Protein AF-A0A7S2MMJ4-F1 (afdb_monomer_lite)

Organism: NCBI:txid156173

Foldseek 3Di:
DVVVVVLVVLLVVLLVVLVCLVVLLVVLLVVLLVVLCVVVVVVLVCLLPPLDQPVVVVVVVPPPDDDDDDDDDDDDDDDDPPDPPCVVVVLVVSLVVSLVVLLVVLVVSQQQAFLSHNVSSLVSLQVLLVVLVVVLVVVVPPDPDDPCPPSNVSSNVSSNSSSVSSVVVSVVSVVCVVLSVVLLCVQLVVLVVVSVVVSVPLDSDPPDPVSSVVSSVVNVVSSVVSSVSSSVNRNHRSVVSSVVSVVVVVVVVVVVVVVVVVVVVVVD

Radius of gyration: 31.54 Å; chains: 1; bounding box: 78×75×88 Å

Secondary structure (DSSP, 8-state):
-HHHHHHHHHHHHHHHHHHTHHHHHHHHHHHHHHHHHHHHHHHHHHHHT-SS-TTHHHHHTT-----------------------SHHHHHHHHHHHHHHHHHHHHHHHHHT-BHHHHHHHHHHHHHHHHHHHHHHHHHHHS-TT----HHHHHHHHHHHHHHHHHHHHHHHHGGGHHHHHHHHHHHHHHHHHHHHHHHHH--S---SHHHHHHHHHHHHHHHHHHHHHHHHHHHSBHHHHHHHHHHHHHHHHHHHHHHHHHHHHT--

pLDDT: mean 77.48, std 19.61, range [26.98, 96.12]

Structure (mmCIF, N/CA/C/O backbone):
data_AF-A0A7S2MMJ4-F1
#
_entry.id   AF-A0A7S2MMJ4-F1
#
loop_
_atom_site.group_PDB
_atom_site.id
_atom_site.type_symbol
_atom_site.label_atom_id
_atom_site.label_alt_id
_atom_site.label_comp_id
_atom_site.label_asym_id
_atom_site.label_entity_id
_atom_site.label_seq_id
_atom_site.pdbx_PDB_ins_code
_atom_site.Cartn_x
_atom_site.Cartn_y
_atom_site.Cartn_z
_atom_site.occupancy
_atom_site.B_iso_or_equiv
_atom_site.auth_seq_id
_atom_site.auth_comp_id
_atom_site.auth_asym_id
_atom_site.auth_atom_id
_atom_site.pdbx_PDB_model_num
ATOM 1 N N . GLU A 1 1 ? -42.900 4.245 27.618 1.00 70.56 1 GLU A N 1
ATOM 2 C CA . GLU A 1 1 ? -43.117 3.685 26.261 1.00 70.56 1 GLU A CA 1
ATOM 3 C C . GLU A 1 1 ? -42.285 4.372 25.180 1.00 70.56 1 GLU A C 1
ATOM 5 O O . GLU A 1 1 ? -41.314 3.773 24.738 1.00 70.56 1 GLU A O 1
ATOM 10 N N . GLN A 1 2 ? -42.579 5.613 24.767 1.00 81.12 2 GLN A N 1
ATOM 11 C CA . GLN A 1 2 ? -41.826 6.260 23.670 1.00 81.12 2 GLN A CA 1
ATOM 12 C C . GLN A 1 2 ? -40.341 6.517 24.002 1.00 81.12 2 GLN A C 1
ATOM 14 O O . GLN A 1 2 ? -39.472 6.267 23.170 1.00 81.12 2 GLN A O 1
ATOM 19 N N . LEU A 1 3 ? -40.030 6.955 25.228 1.00 78.38 3 LEU A N 1
ATOM 20 C CA . LEU A 1 3 ? -38.644 7.161 25.680 1.00 78.38 3 LEU A CA 1
ATOM 21 C C . LEU A 1 3 ? -37.857 5.846 25.791 1.00 78.38 3 LEU A C 1
ATOM 23 O O . LEU A 1 3 ? -36.672 5.810 25.467 1.00 78.38 3 LEU A O 1
ATOM 27 N N . ASP A 1 4 ? -38.522 4.758 26.183 1.00 79.94 4 ASP A N 1
ATOM 28 C CA . ASP A 1 4 ? -37.904 3.431 26.261 1.00 79.94 4 ASP A CA 1
ATOM 29 C C . ASP A 1 4 ? -37.593 2.884 24.859 1.00 79.94 4 ASP A C 1
ATOM 31 O O . ASP A 1 4 ? -36.519 2.327 24.631 1.00 79.94 4 ASP A O 1
ATOM 35 N N . ALA A 1 5 ? -38.491 3.111 23.892 1.00 84.06 5 ALA A N 1
ATOM 36 C CA . ALA A 1 5 ? -38.272 2.760 22.490 1.00 84.06 5 ALA A CA 1
ATOM 37 C C . ALA A 1 5 ? -37.089 3.533 21.876 1.00 84.06 5 ALA A C 1
ATOM 39 O O . ALA A 1 5 ? -36.263 2.945 21.173 1.00 84.06 5 ALA A O 1
ATOM 40 N N . LEU A 1 6 ? -36.959 4.829 22.184 1.00 82.94 6 LEU A N 1
ATOM 41 C CA . LEU A 1 6 ? -35.807 5.639 21.772 1.00 82.94 6 LEU A CA 1
ATOM 42 C C . LEU A 1 6 ? -34.504 5.149 22.420 1.00 82.94 6 LEU A C 1
ATOM 44 O O . LEU A 1 6 ? -33.496 5.009 21.728 1.00 82.94 6 LEU A O 1
ATOM 48 N N . GLY A 1 7 ? -34.523 4.818 23.714 1.00 81.19 7 GLY A N 1
ATOM 49 C CA . GLY A 1 7 ? -33.370 4.228 24.401 1.00 81.19 7 GLY A CA 1
ATOM 50 C C . GLY A 1 7 ? -32.915 2.913 23.758 1.00 81.19 7 GLY A C 1
ATOM 51 O O . GLY A 1 7 ? -31.724 2.722 23.503 1.00 81.19 7 GLY A O 1
ATOM 52 N N . ALA A 1 8 ? -33.859 2.039 23.402 1.00 82.12 8 ALA A N 1
ATOM 53 C CA . ALA A 1 8 ? -33.570 0.782 22.713 1.00 82.12 8 ALA A CA 1
ATOM 54 C C . ALA A 1 8 ? -32.968 0.993 21.310 1.00 82.12 8 ALA A C 1
ATOM 56 O O . ALA A 1 8 ? -32.050 0.266 20.917 1.00 82.12 8 ALA A O 1
ATOM 57 N N . LEU A 1 9 ? -33.441 1.998 20.563 1.00 87.31 9 LEU A N 1
ATOM 58 C CA . LEU A 1 9 ? -32.883 2.356 19.256 1.00 87.31 9 LEU A CA 1
ATOM 59 C C . LEU A 1 9 ? -31.432 2.839 19.378 1.00 87.31 9 LEU A C 1
ATOM 61 O O . LEU A 1 9 ? -30.565 2.357 18.648 1.00 87.31 9 LEU A O 1
ATOM 65 N N . VAL A 1 10 ? -31.155 3.730 20.334 1.00 83.69 10 VAL A N 1
ATOM 66 C CA . VAL A 1 10 ? -29.802 4.253 20.588 1.00 83.69 10 VAL A CA 1
ATOM 67 C C . VAL A 1 10 ? -28.842 3.127 20.976 1.00 83.69 10 VAL A C 1
ATOM 69 O O . VAL A 1 10 ? -27.734 3.053 20.445 1.00 83.69 10 VAL A O 1
ATOM 72 N N . LEU A 1 11 ? -29.270 2.193 21.832 1.00 80.31 11 LEU A N 1
ATOM 73 C CA . LEU A 1 11 ? -28.465 1.019 22.188 1.00 80.31 11 LEU A CA 1
ATOM 74 C C . LEU A 1 11 ? -28.189 0.117 20.977 1.00 80.31 11 LEU A C 1
ATOM 76 O O . LEU A 1 11 ? -27.075 -0.390 20.826 1.00 80.31 11 LEU A O 1
ATOM 80 N N . ARG A 1 12 ? -29.171 -0.060 20.084 1.00 85.88 12 ARG A N 1
ATOM 81 C CA . ARG A 1 12 ? -28.992 -0.831 18.846 1.00 85.88 12 ARG A CA 1
ATOM 82 C C . ARG A 1 12 ? -27.983 -0.164 17.910 1.00 85.88 12 ARG A C 1
ATOM 84 O O . ARG A 1 12 ? -27.103 -0.854 17.399 1.00 85.88 12 ARG A O 1
ATOM 91 N N . TRP A 1 13 ? -28.075 1.149 17.706 1.00 86.25 13 TRP A N 1
ATOM 92 C CA . TRP A 1 13 ? -27.110 1.905 16.898 1.00 86.25 13 TRP A CA 1
ATOM 93 C C . TRP A 1 13 ? -25.706 1.837 17.479 1.00 86.25 13 TRP A C 1
ATOM 95 O O . TRP A 1 13 ? -24.772 1.505 16.757 1.00 86.25 13 TRP A O 1
ATOM 105 N N . ARG A 1 14 ? -25.570 2.018 18.794 1.00 82.69 14 ARG A N 1
ATOM 106 C CA . ARG A 1 14 ? -24.293 1.861 19.495 1.00 82.69 14 ARG A CA 1
ATOM 107 C C . ARG A 1 14 ? -23.695 0.470 19.291 1.00 82.69 14 ARG A C 1
ATOM 109 O O . ARG A 1 14 ? -22.497 0.341 19.057 1.00 82.69 14 ARG A O 1
ATOM 116 N N . LYS A 1 15 ? -24.514 -0.584 19.375 1.00 83.44 15 LYS A N 1
ATOM 117 C CA . LYS A 1 15 ? -24.048 -1.954 19.130 1.00 83.44 15 LYS A CA 1
ATOM 118 C C . LYS A 1 15 ? -23.525 -2.107 17.706 1.00 83.44 15 LYS A C 1
ATOM 120 O O . LYS A 1 15 ? -22.443 -2.661 17.538 1.00 83.44 15 LYS A O 1
ATOM 125 N N . MET A 1 16 ? -24.259 -1.611 16.711 1.00 86.00 16 MET A N 1
ATOM 126 C CA . MET A 1 16 ? -23.815 -1.656 15.315 1.00 86.00 16 MET A CA 1
ATOM 127 C C . MET A 1 16 ? -22.521 -0.875 15.103 1.00 86.00 16 MET A C 1
ATOM 129 O O . MET A 1 16 ? -21.616 -1.385 14.456 1.00 86.00 16 MET A O 1
ATOM 133 N N . GLU A 1 17 ? -22.413 0.319 15.679 1.00 85.62 17 GLU A N 1
ATOM 134 C CA . GLU A 1 17 ? -21.219 1.152 15.581 1.00 85.62 17 GLU A CA 1
ATOM 135 C C . GLU A 1 17 ? -19.994 0.462 16.173 1.00 85.62 17 GLU A C 1
ATOM 137 O O . GLU A 1 17 ? -18.965 0.366 15.509 1.00 85.62 17 GLU A O 1
ATOM 142 N N . LEU A 1 18 ? -20.118 -0.071 17.393 1.00 84.25 18 LEU A N 1
ATOM 143 C CA . LEU A 1 18 ? -19.022 -0.795 18.016 1.00 84.25 18 LEU A CA 1
ATOM 144 C C . LEU A 1 18 ? -18.619 -1.977 17.148 1.00 84.25 18 LEU A C 1
ATOM 146 O O . LEU A 1 18 ? -17.451 -2.069 16.835 1.00 84.25 18 LEU A O 1
ATOM 150 N N . HIS A 1 19 ? -19.547 -2.810 16.670 1.00 85.38 19 HIS A N 1
ATOM 151 C CA . HIS A 1 19 ? -19.210 -3.968 15.826 1.00 85.38 19 HIS A CA 1
ATOM 152 C C . HIS A 1 19 ? -18.716 -3.594 14.417 1.00 85.38 19 HIS A C 1
ATOM 154 O O . HIS A 1 19 ? -18.178 -4.452 13.723 1.00 85.38 19 HIS A O 1
ATOM 160 N N . ALA A 1 20 ? -18.858 -2.336 13.989 1.00 88.12 20 ALA A N 1
ATOM 161 C CA . ALA A 1 20 ? -18.365 -1.859 12.700 1.00 88.12 20 ALA A CA 1
ATOM 162 C C . ALA A 1 20 ? -16.865 -1.511 12.709 1.00 88.12 20 ALA A C 1
ATOM 164 O O . ALA A 1 20 ? -16.345 -1.054 11.691 1.00 88.12 20 ALA A O 1
ATOM 165 N N . TRP A 1 21 ? -16.152 -1.723 13.821 1.00 88.00 21 TRP A N 1
ATOM 166 C CA . TRP A 1 21 ? -14.740 -1.362 13.942 1.00 88.00 21 TRP A CA 1
ATOM 167 C C . TRP A 1 21 ? -13.828 -2.005 12.890 1.00 88.00 21 TRP A C 1
ATOM 169 O O . TRP A 1 21 ? -12.932 -1.337 12.378 1.00 88.00 21 TRP A O 1
ATOM 179 N N . SER A 1 22 ? -14.081 -3.261 12.516 1.00 88.88 22 SER A N 1
ATOM 180 C CA . SER A 1 22 ? -13.316 -3.954 11.473 1.00 88.88 22 SER A CA 1
ATOM 181 C C . SER A 1 22 ? -13.435 -3.232 10.133 1.00 88.88 22 SER A C 1
ATOM 183 O O . SER A 1 22 ? -12.434 -2.954 9.476 1.00 88.88 22 SER A O 1
ATOM 185 N N . ARG A 1 23 ? -14.651 -2.792 9.787 1.00 91.56 23 ARG A N 1
ATOM 186 C CA . ARG A 1 23 ? -14.902 -1.997 8.580 1.00 91.56 23 ARG A CA 1
ATOM 187 C C . ARG A 1 23 ? -14.181 -0.656 8.612 1.00 91.56 23 ARG A C 1
ATOM 189 O O . ARG A 1 23 ? -13.800 -0.153 7.564 1.00 91.56 23 ARG A O 1
ATOM 196 N N . LEU A 1 24 ? -13.976 -0.055 9.784 1.00 90.88 24 LEU A N 1
ATOM 197 C CA . LEU A 1 24 ? -13.214 1.194 9.888 1.00 90.88 24 LEU A CA 1
ATOM 198 C C . LEU A 1 24 ? -11.727 0.984 9.603 1.00 90.88 24 LEU A C 1
ATOM 200 O O . LEU A 1 24 ? -11.108 1.856 8.992 1.00 90.88 24 LEU A O 1
ATOM 204 N N . PHE A 1 25 ? -11.166 -0.158 10.000 1.00 92.19 25 PHE A N 1
ATOM 205 C CA . PHE A 1 25 ? -9.792 -0.520 9.653 1.00 92.19 25 PHE A CA 1
ATOM 206 C C . PHE A 1 25 ? -9.682 -0.820 8.158 1.00 92.19 25 PHE A C 1
ATOM 208 O O . PHE A 1 25 ? -8.836 -0.235 7.485 1.00 92.19 25 PHE A O 1
ATOM 215 N N . GLU A 1 26 ? -10.602 -1.605 7.598 1.00 92.38 26 GLU A N 1
ATOM 216 C CA . GLU A 1 26 ? -10.672 -1.843 6.150 1.00 92.38 26 GLU A CA 1
ATOM 217 C C . GLU A 1 26 ? -10.780 -0.532 5.356 1.00 92.38 26 GLU A C 1
ATOM 219 O O . GLU A 1 26 ? -10.035 -0.325 4.400 1.00 92.38 26 GLU A O 1
ATOM 224 N N . CYS A 1 27 ? -11.647 0.394 5.779 1.00 94.12 27 CYS A N 1
ATOM 225 C CA . CYS A 1 27 ? -11.780 1.713 5.161 1.00 94.12 27 CYS A CA 1
ATOM 226 C C . CYS A 1 27 ? -10.491 2.539 5.269 1.00 94.12 27 CYS A C 1
ATOM 228 O O . CYS A 1 27 ? -10.109 3.198 4.304 1.00 94.12 27 CYS A O 1
ATOM 230 N N . ALA A 1 28 ? -9.804 2.518 6.414 1.00 92.31 28 ALA A N 1
ATOM 231 C CA . ALA A 1 28 ? -8.530 3.218 6.576 1.00 92.31 28 ALA A CA 1
ATOM 232 C C . ALA A 1 28 ? -7.441 2.637 5.654 1.00 92.31 28 ALA A C 1
ATOM 234 O O . ALA A 1 28 ? -6.718 3.398 5.007 1.00 92.31 28 ALA A O 1
ATOM 235 N N . ALA A 1 29 ? -7.371 1.309 5.532 1.00 92.25 29 ALA A N 1
ATOM 236 C CA . ALA A 1 29 ? -6.469 0.627 4.608 1.00 92.25 29 ALA A CA 1
ATOM 237 C C . ALA A 1 29 ? -6.805 0.939 3.141 1.00 92.25 29 ALA A C 1
ATOM 239 O O . ALA A 1 29 ? -5.911 1.240 2.348 1.00 92.25 29 ALA A O 1
ATOM 240 N N . ALA A 1 30 ? -8.092 0.940 2.782 1.00 93.12 30 ALA A N 1
ATOM 241 C CA . ALA A 1 30 ? -8.559 1.294 1.444 1.00 93.12 30 ALA A CA 1
ATOM 242 C C . ALA A 1 30 ? -8.201 2.743 1.078 1.00 93.12 30 ALA A C 1
ATOM 244 O O . ALA A 1 30 ? -7.693 2.987 -0.013 1.00 93.12 30 ALA A O 1
ATOM 245 N N . GLN A 1 31 ? -8.374 3.690 2.005 1.00 91.81 31 GLN A N 1
ATOM 246 C CA . GLN A 1 31 ? -7.974 5.087 1.804 1.00 91.81 31 GLN A CA 1
ATOM 247 C C . GLN A 1 31 ? -6.462 5.239 1.602 1.00 91.81 31 GLN A C 1
ATOM 249 O O . GLN A 1 31 ? -6.031 6.045 0.777 1.00 91.81 31 GLN A O 1
ATOM 254 N N . ALA A 1 32 ? -5.643 4.490 2.349 1.00 89.31 32 ALA A N 1
ATOM 255 C CA . ALA A 1 32 ? -4.192 4.497 2.166 1.00 89.31 32 ALA A CA 1
ATOM 256 C C . ALA A 1 32 ? -3.805 3.965 0.774 1.00 89.31 32 ALA A C 1
ATOM 258 O O . ALA A 1 32 ? -3.011 4.598 0.073 1.00 89.31 32 ALA A O 1
ATOM 259 N N . ARG A 1 33 ? -4.434 2.864 0.340 1.00 90.19 33 ARG A N 1
ATOM 260 C CA . ARG A 1 33 ? -4.278 2.289 -1.004 1.00 90.19 33 ARG A CA 1
ATOM 261 C C . ARG A 1 33 ? -4.670 3.274 -2.101 1.00 90.19 33 ARG A C 1
ATOM 263 O O . ARG A 1 33 ? -3.886 3.503 -3.013 1.00 90.19 33 ARG A O 1
ATOM 270 N N . GLU A 1 34 ? -5.851 3.876 -2.017 1.00 90.62 34 GLU A N 1
ATOM 271 C CA . GLU A 1 34 ? -6.358 4.800 -3.039 1.00 90.62 34 GLU A CA 1
ATOM 272 C C . GLU A 1 34 ? -5.439 6.017 -3.214 1.00 90.62 34 GLU A C 1
ATOM 274 O O . GLU A 1 34 ? -5.061 6.365 -4.335 1.00 90.62 34 GLU A O 1
ATOM 279 N N . LYS A 1 35 ? -4.999 6.619 -2.100 1.00 87.88 35 LYS A N 1
ATOM 280 C CA . LYS A 1 35 ? -4.051 7.743 -2.118 1.00 87.88 35 LYS A CA 1
ATOM 281 C C . LYS A 1 35 ? -2.718 7.372 -2.767 1.00 87.88 35 LYS A C 1
ATOM 283 O O . LYS A 1 35 ? -2.148 8.198 -3.479 1.00 87.88 35 LYS A O 1
ATOM 288 N N . ALA A 1 36 ? -2.223 6.161 -2.508 1.00 85.75 36 ALA A N 1
ATOM 289 C CA . ALA A 1 36 ? -0.993 5.653 -3.105 1.00 85.75 36 ALA A CA 1
ATOM 290 C C . ALA A 1 36 ? -1.151 5.451 -4.620 1.00 85.75 36 ALA A C 1
ATOM 292 O O . ALA A 1 36 ? -0.351 5.962 -5.404 1.00 85.75 36 ALA A O 1
ATOM 293 N N . LEU A 1 37 ? -2.233 4.788 -5.039 1.00 87.06 37 LEU A N 1
ATOM 294 C CA . LEU A 1 37 ? -2.512 4.507 -6.447 1.00 87.06 37 LEU A CA 1
ATOM 295 C C . LEU A 1 37 ? -2.671 5.789 -7.271 1.00 87.06 37 LEU A C 1
ATOM 297 O O . LEU A 1 37 ? -2.025 5.923 -8.308 1.00 87.06 37 LEU A O 1
ATOM 301 N N . GLY A 1 38 ? -3.475 6.750 -6.806 1.00 86.06 38 GLY A N 1
ATOM 302 C CA . GLY A 1 38 ? -3.797 7.952 -7.582 1.00 86.06 38 GLY A CA 1
ATOM 303 C C . GLY A 1 38 ? -2.576 8.809 -7.932 1.00 86.06 38 GLY A C 1
ATOM 304 O O . GLY A 1 38 ? -2.482 9.330 -9.041 1.00 86.06 38 GLY A O 1
ATOM 305 N N . ARG A 1 39 ? -1.604 8.925 -7.018 1.00 83.50 39 ARG A N 1
ATOM 306 C CA . ARG A 1 39 ? -0.382 9.715 -7.259 1.00 83.50 39 ARG A CA 1
ATOM 307 C C . ARG A 1 39 ? 0.566 9.019 -8.227 1.00 83.50 39 ARG A C 1
ATOM 309 O O . ARG A 1 39 ? 1.100 9.650 -9.134 1.00 83.50 39 ARG A O 1
ATOM 316 N N . VAL A 1 40 ? 0.782 7.725 -8.020 1.00 88.19 40 VAL A N 1
ATOM 317 C CA . VAL A 1 40 ? 1.807 6.968 -8.743 1.00 88.19 40 VAL A CA 1
ATOM 318 C C . VAL A 1 40 ? 1.327 6.587 -10.137 1.00 88.19 40 VAL A C 1
ATOM 320 O O . VAL A 1 40 ? 2.104 6.662 -11.086 1.00 88.19 40 VAL A O 1
ATOM 323 N N . TRP A 1 41 ? 0.045 6.245 -10.289 1.00 90.75 41 TRP A N 1
ATOM 324 C CA . TRP A 1 41 ? -0.521 5.853 -11.577 1.00 90.75 41 TRP A CA 1
ATOM 325 C C . TRP A 1 41 ? -0.371 6.961 -12.621 1.00 90.75 41 TRP A C 1
ATOM 327 O O . TRP A 1 41 ? 0.109 6.690 -13.715 1.00 90.75 41 TRP A O 1
ATOM 337 N N . VAL A 1 42 ? -0.693 8.216 -12.278 1.00 86.75 42 VAL A N 1
ATOM 338 C CA . VAL A 1 42 ? -0.587 9.347 -13.221 1.00 86.75 42 VAL A CA 1
ATOM 339 C C . VAL A 1 42 ? 0.865 9.580 -13.648 1.00 86.75 42 VAL A C 1
ATOM 341 O O . VAL A 1 42 ? 1.127 9.837 -14.823 1.00 86.75 42 VAL A O 1
ATOM 344 N N . LEU A 1 43 ? 1.814 9.471 -12.713 1.00 86.19 43 LEU A N 1
ATOM 345 C CA . LEU A 1 43 ? 3.240 9.643 -12.998 1.00 86.19 43 LEU A CA 1
ATOM 346 C C . LEU A 1 43 ? 3.768 8.525 -13.902 1.00 86.19 43 LEU A C 1
ATOM 348 O O . LEU A 1 43 ? 4.364 8.820 -14.936 1.00 86.19 43 LEU A O 1
ATOM 352 N N . LEU A 1 44 ? 3.498 7.261 -13.558 1.00 87.19 44 LEU A N 1
ATOM 353 C CA . LEU A 1 44 ? 3.890 6.110 -14.376 1.00 87.19 44 LEU A CA 1
ATOM 354 C C . LEU A 1 44 ? 3.253 6.178 -15.763 1.00 87.19 44 LEU A C 1
ATOM 356 O O . LEU A 1 44 ? 3.955 6.046 -16.761 1.00 87.19 44 LEU A O 1
ATOM 360 N N . PHE A 1 45 ? 1.951 6.461 -15.839 1.00 87.31 45 PHE A N 1
ATOM 361 C CA . PHE A 1 45 ? 1.237 6.584 -17.104 1.00 87.31 45 PHE A CA 1
ATOM 362 C C . PHE A 1 45 ? 1.862 7.664 -17.991 1.00 87.31 45 PHE A C 1
ATOM 364 O O . PHE A 1 45 ? 2.148 7.400 -19.158 1.00 87.31 45 PHE A O 1
ATOM 371 N N . ARG A 1 46 ? 2.140 8.852 -17.438 1.00 86.50 46 ARG A N 1
ATOM 372 C CA . ARG A 1 46 ? 2.750 9.962 -18.181 1.00 86.50 46 ARG A CA 1
ATOM 373 C C . ARG A 1 46 ? 4.141 9.615 -18.705 1.00 86.50 46 ARG A C 1
ATOM 375 O O . ARG A 1 46 ? 4.446 9.951 -19.845 1.00 86.50 46 ARG A O 1
ATOM 382 N N . VAL A 1 47 ? 4.976 8.974 -17.887 1.00 86.12 47 VAL A N 1
ATO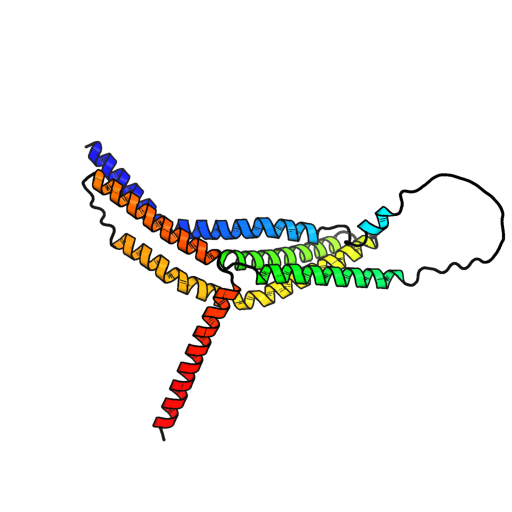M 383 C CA . VAL A 1 47 ? 6.340 8.594 -18.286 1.00 86.12 47 VAL A CA 1
ATOM 384 C C . VAL A 1 47 ? 6.300 7.523 -19.374 1.00 86.12 47 VAL A C 1
ATOM 386 O O . VAL A 1 47 ? 6.937 7.678 -20.412 1.00 86.12 47 VAL A O 1
ATOM 389 N N . VAL A 1 48 ? 5.485 6.486 -19.184 1.00 83.25 48 VAL A N 1
ATOM 390 C CA . VAL A 1 48 ? 5.350 5.364 -20.122 1.00 83.25 48 VAL A CA 1
ATOM 391 C C . VAL A 1 48 ? 4.775 5.799 -21.478 1.00 83.25 48 VAL A C 1
ATOM 393 O O . VAL A 1 48 ? 5.234 5.322 -22.515 1.00 83.25 48 VAL A O 1
ATOM 396 N N . HIS A 1 49 ? 3.810 6.724 -21.487 1.00 79.31 49 HIS A N 1
ATOM 397 C CA . HIS A 1 49 ? 3.143 7.206 -22.706 1.00 79.31 49 HIS A CA 1
ATOM 398 C C . HIS A 1 49 ? 3.766 8.485 -23.278 1.00 79.31 49 HIS A C 1
ATOM 400 O O . HIS A 1 49 ? 3.222 9.076 -24.214 1.00 79.31 49 HIS A O 1
ATOM 406 N N . SER A 1 50 ? 4.908 8.922 -22.743 1.00 78.75 50 SER A N 1
ATOM 407 C CA . SER A 1 50 ? 5.639 10.056 -23.299 1.00 78.75 50 SER A CA 1
ATOM 408 C C . SER A 1 50 ? 6.092 9.747 -24.735 1.00 78.75 50 SER A C 1
ATOM 410 O O . SER A 1 50 ? 6.737 8.732 -25.028 1.00 78.75 50 SER A O 1
ATOM 412 N N . SER A 1 51 ? 5.697 10.615 -25.670 1.00 61.03 51 SER A N 1
ATOM 413 C CA . SER A 1 51 ? 6.035 10.474 -27.089 1.00 61.03 51 SER A CA 1
ATOM 414 C C . SER A 1 51 ? 7.450 10.950 -27.417 1.00 61.03 51 SER A C 1
ATOM 416 O O . SER A 1 51 ? 8.007 10.478 -28.402 1.00 61.03 51 SER A O 1
ATOM 418 N N . LYS A 1 52 ? 8.032 11.826 -26.587 1.00 61.84 52 LYS A N 1
ATOM 419 C CA . LYS A 1 52 ? 9.361 12.426 -26.771 1.00 61.84 52 LYS A CA 1
ATOM 420 C C . LYS A 1 52 ? 10.348 11.898 -25.734 1.00 61.84 52 LYS A C 1
ATOM 422 O O . LYS A 1 52 ? 9.985 11.790 -24.561 1.00 61.84 52 LYS A O 1
ATOM 427 N N . LEU A 1 53 ? 11.585 11.628 -26.149 1.00 56.91 53 LEU A N 1
ATOM 428 C CA . LEU A 1 53 ? 12.703 11.518 -25.212 1.00 56.91 53 LEU A CA 1
ATOM 429 C C . LEU A 1 53 ? 13.010 12.930 -24.662 1.00 56.91 53 LEU A C 1
ATOM 431 O O . LEU A 1 53 ? 12.807 13.915 -25.377 1.00 56.91 53 LEU A O 1
ATOM 435 N N . PRO A 1 54 ? 13.476 13.082 -23.410 1.00 52.78 54 PRO A N 1
ATOM 436 C CA . PRO A 1 54 ? 13.809 14.385 -22.827 1.00 52.78 54 PRO A CA 1
ATOM 437 C C . PRO A 1 54 ? 14.773 15.236 -23.680 1.00 52.78 54 PRO A C 1
ATOM 439 O O . PRO A 1 54 ? 14.716 16.462 -23.598 1.00 52.78 54 PRO A O 1
ATOM 442 N N . GLY A 1 55 ? 15.599 14.611 -24.533 1.00 45.34 55 GLY A N 1
ATOM 443 C CA . GLY A 1 55 ? 16.523 15.280 -25.460 1.00 45.34 55 GLY A CA 1
ATOM 444 C C . GLY A 1 55 ? 15.869 15.974 -26.666 1.00 45.34 55 GLY A C 1
ATOM 445 O O . GLY A 1 55 ? 16.371 17.000 -27.131 1.00 45.34 55 GLY A O 1
ATOM 446 N N . ASP A 1 56 ? 14.699 15.517 -27.128 1.00 44.78 56 ASP A N 1
ATOM 447 C CA . ASP A 1 56 ? 14.047 16.050 -28.341 1.00 44.78 56 ASP A CA 1
ATOM 448 C C . ASP A 1 56 ? 13.453 17.452 -28.151 1.00 44.78 56 ASP A C 1
ATOM 450 O O . ASP A 1 56 ? 13.302 18.220 -29.105 1.00 44.78 56 ASP A O 1
ATOM 454 N N . ALA A 1 57 ? 13.114 17.818 -26.911 1.00 46.53 57 ALA A N 1
ATOM 455 C CA . ALA A 1 57 ? 12.587 19.145 -26.599 1.00 46.53 57 ALA A CA 1
ATOM 456 C C . ALA A 1 57 ? 13.640 20.250 -26.802 1.00 46.53 57 ALA A C 1
ATOM 458 O O . ALA A 1 57 ? 13.283 21.369 -27.170 1.00 46.53 57 ALA A O 1
ATOM 459 N N . ASN A 1 58 ? 14.926 19.933 -26.612 1.00 41.03 58 ASN A N 1
ATOM 460 C CA . ASN A 1 58 ? 16.017 20.898 -26.743 1.00 41.03 58 ASN A CA 1
ATOM 461 C C . ASN A 1 58 ? 16.459 21.104 -28.207 1.00 41.03 58 ASN A C 1
ATOM 463 O O . ASN A 1 58 ? 16.936 22.180 -28.554 1.00 41.03 58 ASN A O 1
ATOM 467 N N . ARG A 1 59 ? 16.238 20.122 -29.100 1.00 40.06 59 ARG A N 1
ATOM 468 C CA . ARG A 1 59 ? 16.522 20.267 -30.545 1.00 40.06 59 ARG A CA 1
ATOM 469 C C . ARG A 1 59 ? 15.519 21.170 -31.271 1.00 40.06 59 ARG A C 1
ATOM 471 O O . ARG A 1 59 ? 15.900 21.890 -32.188 1.00 40.06 59 ARG A O 1
ATOM 478 N N . GLN A 1 60 ? 14.251 21.196 -30.851 1.00 39.84 60 GLN A N 1
ATOM 479 C CA . GLN A 1 60 ? 13.221 22.043 -31.481 1.00 39.84 60 GLN A CA 1
ATOM 480 C C . GLN A 1 60 ? 13.286 23.525 -31.064 1.00 39.84 60 GLN A C 1
ATOM 482 O O . GLN A 1 60 ? 12.755 24.371 -31.781 1.00 39.84 60 GLN A O 1
ATOM 487 N N . GLY A 1 61 ? 13.988 23.866 -29.974 1.00 35.97 61 GLY A N 1
ATOM 488 C CA . GLY A 1 61 ? 14.176 25.251 -29.516 1.00 35.97 61 GLY A CA 1
ATOM 489 C C . GLY A 1 61 ? 15.159 26.092 -30.344 1.00 35.97 61 GLY A C 1
ATOM 490 O O . GLY A 1 61 ? 15.219 27.302 -30.151 1.00 35.97 61 GLY A O 1
ATOM 491 N N . SER A 1 62 ? 15.904 25.484 -31.276 1.00 35.03 62 SER A N 1
ATOM 492 C CA . SER A 1 62 ? 16.941 26.165 -32.071 1.00 35.03 62 SER A CA 1
ATOM 493 C C . SER A 1 62 ? 16.537 26.480 -33.523 1.00 35.03 62 SER A C 1
ATOM 495 O O . SER A 1 62 ? 17.374 26.968 -34.278 1.00 35.03 62 SER A O 1
ATOM 497 N N . SER A 1 63 ? 15.291 26.221 -33.946 1.00 32.72 63 SER A N 1
ATOM 498 C CA . SER A 1 63 ? 14.861 26.430 -35.350 1.00 32.72 63 SER A CA 1
ATOM 499 C C . SER A 1 63 ? 13.988 27.668 -35.597 1.00 32.72 63 SER A C 1
ATOM 501 O O . SER A 1 63 ? 13.429 27.828 -36.676 1.00 32.72 63 SER A O 1
ATOM 503 N N . SER A 1 64 ? 13.868 28.583 -34.633 1.00 31.19 64 SER A N 1
ATOM 504 C CA . SER A 1 64 ? 13.148 29.851 -34.827 1.00 31.19 64 SER A CA 1
ATOM 505 C C . SER A 1 64 ? 14.106 31.038 -34.850 1.00 31.19 64 SER A C 1
ATOM 507 O O . SER A 1 64 ? 14.145 31.835 -33.919 1.00 31.19 64 SER A O 1
ATOM 509 N N . ALA A 1 65 ? 14.874 31.151 -35.931 1.00 31.16 65 ALA A N 1
ATOM 510 C CA . ALA A 1 65 ? 15.480 32.407 -36.357 1.00 31.16 65 ALA A CA 1
ATOM 511 C C . ALA A 1 65 ? 15.665 32.369 -37.878 1.00 31.16 65 ALA A C 1
ATOM 513 O O . ALA A 1 65 ? 16.712 31.965 -38.375 1.00 31.16 65 ALA A O 1
ATOM 514 N N . GLU A 1 66 ? 14.633 32.779 -38.616 1.00 29.59 66 GLU A N 1
ATOM 515 C CA . GLU A 1 66 ? 14.795 33.181 -40.011 1.00 29.59 66 GLU A CA 1
ATOM 516 C C . GLU A 1 66 ? 14.556 34.682 -40.185 1.00 29.59 66 GLU A C 1
ATOM 518 O O . GLU A 1 66 ? 13.632 35.265 -39.610 1.00 29.59 66 GLU A O 1
ATOM 523 N N . SER A 1 67 ? 15.371 35.218 -41.102 1.00 28.84 67 SER A N 1
ATOM 524 C CA . SER A 1 67 ? 15.329 36.518 -41.785 1.00 28.84 67 SER A CA 1
ATOM 525 C C . SER A 1 67 ? 15.998 37.679 -41.019 1.00 28.84 67 SER A C 1
ATOM 527 O O . SER A 1 67 ? 15.716 37.901 -39.849 1.00 28.84 67 SER A O 1
ATOM 529 N N . VAL A 1 68 ? 16.931 38.463 -41.580 1.00 32.00 68 VAL A N 1
ATOM 530 C CA . VAL A 1 68 ? 17.175 38.884 -42.976 1.00 32.00 68 VAL A CA 1
ATOM 531 C C . VAL A 1 68 ? 18.656 39.312 -43.118 1.00 32.00 68 VAL A C 1
ATOM 533 O O . VAL A 1 68 ? 19.158 39.987 -42.224 1.00 32.00 68 VAL A O 1
ATOM 536 N N . ASP A 1 69 ? 19.346 38.963 -44.212 1.00 27.38 69 ASP A N 1
ATOM 537 C CA . ASP A 1 69 ? 19.852 39.910 -45.240 1.00 27.38 69 ASP A CA 1
ATOM 538 C C . ASP A 1 69 ? 21.062 39.385 -46.044 1.00 27.38 69 ASP A C 1
ATOM 540 O O . ASP A 1 69 ? 21.889 38.612 -45.566 1.00 27.38 69 ASP A O 1
ATOM 544 N N . ALA A 1 70 ? 21.090 39.791 -47.311 1.00 35.12 70 ALA A N 1
ATOM 545 C CA . ALA A 1 70 ? 21.834 39.251 -48.436 1.00 35.12 70 ALA A CA 1
ATOM 546 C C . ALA A 1 70 ? 23.272 39.783 -48.587 1.00 35.12 70 ALA A C 1
ATOM 548 O O . ALA A 1 70 ? 23.590 40.911 -48.224 1.00 35.12 70 ALA A O 1
ATOM 549 N N . GLY A 1 71 ? 24.118 39.000 -49.264 1.00 27.91 71 GLY A N 1
ATOM 550 C CA . GLY A 1 71 ? 25.406 39.463 -49.785 1.00 27.91 71 GLY A CA 1
ATOM 551 C C . GLY A 1 71 ? 26.189 38.349 -50.475 1.00 27.91 71 GLY A C 1
ATOM 552 O O . GLY A 1 71 ? 26.696 37.449 -49.819 1.00 27.91 71 GLY A O 1
ATOM 553 N N . ALA A 1 72 ? 26.241 38.400 -51.804 1.00 31.95 72 ALA A N 1
ATOM 554 C CA . ALA A 1 72 ? 26.897 37.442 -52.689 1.00 31.95 72 ALA A CA 1
ATOM 555 C C . ALA A 1 72 ? 28.435 37.457 -52.591 1.00 31.95 72 ALA A C 1
ATOM 557 O O . ALA A 1 72 ? 29.015 38.522 -52.425 1.00 31.95 72 ALA A O 1
ATOM 558 N N . GLU A 1 73 ? 29.080 36.301 -52.787 1.00 26.98 73 GLU A N 1
ATOM 559 C CA . GLU A 1 73 ? 30.046 36.022 -53.872 1.00 26.98 73 GLU A CA 1
ATOM 560 C C . GLU A 1 73 ? 30.689 34.635 -53.686 1.00 26.98 73 GLU A C 1
ATOM 562 O O . GLU A 1 73 ? 30.878 34.156 -52.571 1.00 26.98 73 GLU A O 1
ATOM 567 N N . GLY A 1 74 ? 30.912 33.937 -54.801 1.00 31.09 74 GLY A N 1
ATOM 568 C CA . GLY A 1 74 ? 31.098 32.489 -54.833 1.00 31.09 74 GLY A CA 1
ATOM 569 C C . GLY A 1 74 ? 32.510 31.971 -54.577 1.00 31.09 74 GLY A C 1
ATOM 570 O O . GLY A 1 74 ? 33.487 32.707 -54.633 1.00 31.09 74 GLY A O 1
ATOM 571 N N . ALA A 1 75 ? 32.600 30.655 -54.387 1.00 30.41 75 ALA A N 1
ATOM 572 C CA . ALA A 1 75 ? 33.725 29.831 -54.813 1.00 30.41 75 ALA A CA 1
ATOM 573 C C . ALA A 1 75 ? 33.348 28.347 -54.689 1.00 30.41 75 ALA A C 1
ATOM 575 O O . ALA A 1 75 ? 33.078 27.838 -53.606 1.00 30.41 75 ALA A O 1
ATOM 576 N N . ASP A 1 76 ? 33.343 27.694 -55.843 1.00 36.69 76 ASP A N 1
ATOM 577 C CA . ASP A 1 76 ? 33.414 26.256 -56.074 1.00 36.69 76 ASP A CA 1
ATOM 578 C C . ASP A 1 76 ? 34.468 25.557 -55.187 1.00 36.69 76 ASP A C 1
ATOM 580 O O . ASP A 1 76 ? 35.629 25.981 -55.169 1.00 36.69 76 ASP A O 1
ATOM 584 N N . LYS A 1 77 ? 34.062 24.498 -54.462 1.00 31.58 77 LYS A N 1
ATOM 585 C CA . LYS A 1 77 ? 34.909 23.360 -54.051 1.00 31.58 77 LYS A CA 1
ATOM 586 C C . LYS A 1 77 ? 34.120 22.281 -53.296 1.00 31.58 77 LYS A C 1
ATOM 588 O O . LYS A 1 77 ? 33.765 22.463 -52.138 1.00 31.58 77 LYS A O 1
ATOM 593 N N . GLY A 1 78 ? 34.010 21.118 -53.935 1.00 28.38 78 GLY A N 1
ATOM 594 C CA . GLY A 1 78 ? 34.065 19.812 -53.276 1.00 28.38 78 GLY A CA 1
ATOM 595 C C . GLY A 1 78 ? 32.777 19.330 -52.620 1.00 28.38 78 GLY A C 1
ATOM 596 O O . GLY A 1 78 ? 32.563 19.527 -51.429 1.00 28.38 78 GLY A O 1
ATOM 597 N N . GLU A 1 79 ? 31.986 18.585 -53.388 1.00 34.81 79 GLU A N 1
ATOM 598 C CA . GLU A 1 79 ? 31.047 17.600 -52.860 1.00 34.81 79 GLU A CA 1
ATOM 599 C C . GLU A 1 79 ? 31.804 16.616 -51.957 1.00 34.81 79 GLU A C 1
ATOM 601 O O . GLU A 1 79 ? 32.579 15.775 -52.414 1.00 34.81 79 GLU A O 1
ATOM 606 N N . GLN A 1 80 ? 31.584 16.739 -50.654 1.00 27.95 80 GLN A N 1
ATOM 607 C CA . GLN A 1 80 ? 31.870 15.689 -49.693 1.00 27.95 80 GLN A CA 1
ATOM 608 C C . GLN A 1 80 ? 30.585 15.469 -48.905 1.00 27.95 80 GLN A C 1
ATOM 610 O O . GLN A 1 80 ? 30.369 16.019 -47.829 1.00 27.95 80 GLN A O 1
ATOM 615 N N . GLU A 1 81 ? 29.689 14.697 -49.517 1.00 36.94 81 GLU A N 1
ATOM 616 C CA . GLU A 1 81 ? 28.518 14.113 -48.878 1.00 36.94 81 GLU A CA 1
ATOM 617 C C . GLU A 1 81 ? 29.013 13.097 -47.835 1.00 36.94 81 GLU A C 1
ATOM 619 O O . GLU A 1 81 ? 29.102 11.893 -48.071 1.00 36.94 81 GLU A O 1
ATOM 624 N N . SER A 1 82 ? 29.435 13.591 -46.670 1.00 32.25 82 SER A N 1
ATOM 625 C CA . SER A 1 82 ? 29.612 12.754 -45.490 1.00 32.25 82 SER A CA 1
ATOM 626 C C . SER A 1 82 ? 28.227 12.464 -44.923 1.00 32.25 82 SER A C 1
ATOM 628 O O . SER A 1 82 ? 27.664 13.270 -44.180 1.00 32.25 82 SER A O 1
ATOM 630 N N . ALA A 1 83 ? 27.673 11.317 -45.306 1.00 44.53 83 ALA A N 1
ATOM 631 C CA . ALA A 1 83 ? 26.526 10.715 -44.641 1.00 44.53 83 ALA A CA 1
ATOM 632 C C . ALA A 1 83 ? 26.740 10.685 -43.104 1.00 44.53 83 ALA A C 1
ATOM 634 O O . ALA A 1 83 ? 27.852 10.373 -42.663 1.00 44.53 83 ALA A O 1
ATOM 635 N N . PRO A 1 84 ? 25.721 10.966 -42.265 1.00 44.91 84 PRO A N 1
ATOM 636 C CA . PRO A 1 84 ? 25.865 10.911 -40.810 1.00 44.91 84 PRO A CA 1
ATOM 637 C C . PRO A 1 84 ? 25.942 9.448 -40.344 1.00 44.91 84 PRO A C 1
ATOM 639 O O . PRO A 1 84 ? 24.924 8.774 -40.204 1.00 44.91 84 PRO A O 1
ATOM 642 N N . LEU A 1 85 ? 27.156 8.941 -40.124 1.00 47.47 85 LEU A N 1
ATOM 643 C CA . LEU A 1 85 ? 27.416 7.559 -39.689 1.00 47.47 85 LEU A CA 1
ATOM 644 C C . LEU A 1 85 ? 27.332 7.346 -38.157 1.00 47.47 85 LEU A C 1
ATOM 646 O O . LEU A 1 85 ? 27.412 6.200 -37.726 1.00 47.47 85 LEU A O 1
ATOM 650 N N . ASP A 1 86 ? 27.107 8.397 -37.350 1.00 49.84 86 ASP A N 1
ATOM 651 C CA . ASP A 1 86 ? 27.113 8.331 -35.866 1.00 49.84 86 ASP A CA 1
ATOM 652 C C . ASP A 1 86 ? 25.732 8.440 -35.174 1.00 49.84 86 ASP A C 1
ATOM 654 O O . ASP A 1 86 ? 25.605 8.145 -33.987 1.00 49.84 86 ASP A O 1
ATOM 658 N N . ALA A 1 87 ? 24.655 8.763 -35.899 1.00 52.88 87 ALA A N 1
ATOM 659 C CA . ALA A 1 87 ? 23.317 8.949 -35.312 1.00 52.88 87 ALA A CA 1
ATOM 660 C C . ALA A 1 87 ? 22.736 7.760 -34.491 1.00 52.88 87 ALA A C 1
ATOM 662 O O . ALA A 1 87 ? 22.095 8.013 -33.469 1.00 52.88 87 ALA A O 1
ATOM 663 N N . PRO A 1 88 ? 22.927 6.469 -34.851 1.00 57.84 88 PRO A N 1
ATOM 664 C CA . PRO A 1 88 ? 22.265 5.373 -34.132 1.00 57.84 88 PRO A CA 1
ATOM 665 C C . PRO A 1 88 ? 22.890 5.048 -32.764 1.00 57.84 88 PRO A C 1
ATOM 667 O O . PRO A 1 88 ? 22.257 4.364 -31.954 1.00 57.84 88 PRO A O 1
ATOM 670 N N . GLN A 1 89 ? 24.124 5.496 -32.500 1.00 62.31 89 GLN A N 1
ATOM 671 C CA . GLN A 1 89 ? 24.797 5.266 -31.216 1.00 62.31 89 GLN A CA 1
ATOM 672 C C . GLN A 1 89 ? 24.357 6.283 -30.158 1.00 62.31 89 GLN A C 1
ATOM 674 O O . GLN A 1 89 ? 24.074 5.886 -29.025 1.00 62.31 89 GLN A O 1
ATOM 679 N N . ASP A 1 90 ? 24.202 7.548 -30.546 1.00 71.69 90 ASP A N 1
ATOM 680 C CA . ASP A 1 90 ? 23.741 8.615 -29.653 1.00 71.69 90 ASP A CA 1
ATOM 681 C C . ASP A 1 90 ? 22.311 8.354 -29.153 1.00 71.69 90 ASP A C 1
ATOM 683 O O . ASP A 1 90 ? 22.051 8.383 -27.950 1.00 71.69 90 ASP A O 1
ATOM 687 N N . GLU A 1 91 ? 21.395 7.955 -30.044 1.00 73.69 91 GLU A N 1
ATOM 688 C CA . GLU A 1 91 ? 20.019 7.606 -29.662 1.00 73.69 91 GLU A CA 1
ATOM 689 C C . GLU A 1 91 ? 19.971 6.397 -28.717 1.00 73.69 91 GLU A C 1
ATOM 691 O O . GLU A 1 91 ? 19.167 6.340 -27.788 1.00 73.69 91 GLU A O 1
ATOM 696 N N . ALA A 1 92 ? 20.853 5.412 -28.909 1.00 79.75 92 ALA A N 1
ATOM 697 C CA . ALA A 1 92 ? 20.915 4.250 -28.031 1.00 79.75 92 ALA A CA 1
ATOM 698 C C . ALA A 1 92 ? 21.384 4.582 -26.619 1.00 79.75 92 ALA A C 1
ATOM 700 O O . ALA A 1 92 ? 20.853 4.025 -25.649 1.00 79.75 92 ALA A O 1
ATOM 701 N N . GLN A 1 93 ? 22.339 5.497 -26.518 1.00 84.69 93 GLN A N 1
ATOM 702 C CA . GLN A 1 93 ? 22.858 5.979 -25.253 1.00 84.69 93 GLN A CA 1
ATOM 703 C C . GLN A 1 93 ? 21.804 6.800 -24.497 1.00 84.69 93 GLN A C 1
ATOM 705 O O . GLN A 1 93 ? 21.530 6.505 -23.331 1.00 84.69 93 GLN A O 1
ATOM 710 N N . GLU A 1 94 ? 21.125 7.732 -25.171 1.00 83.81 94 GLU A N 1
ATOM 711 C CA . GLU A 1 94 ? 20.053 8.546 -24.577 1.00 83.81 94 GLU A CA 1
ATOM 712 C C . GLU A 1 94 ? 18.911 7.680 -24.014 1.00 83.81 94 GLU A C 1
ATOM 714 O O . GLU A 1 94 ? 18.376 7.928 -22.928 1.00 83.81 94 GLU A O 1
ATOM 719 N N . ARG A 1 95 ? 18.558 6.594 -24.710 1.00 83.44 95 ARG A N 1
ATOM 720 C CA . ARG A 1 95 ? 17.566 5.625 -24.216 1.00 83.44 95 ARG A CA 1
ATOM 721 C C . ARG A 1 95 ? 18.029 4.877 -22.984 1.00 83.44 95 ARG A C 1
ATOM 723 O O . ARG A 1 95 ? 17.226 4.643 -22.080 1.00 83.44 95 ARG A O 1
ATOM 730 N N . ALA A 1 96 ? 19.286 4.442 -22.966 1.00 88.12 96 ALA A N 1
ATOM 731 C CA . ALA A 1 96 ? 19.840 3.715 -21.834 1.00 88.12 96 ALA A CA 1
ATOM 732 C C . ALA A 1 96 ? 19.856 4.597 -20.578 1.00 88.12 96 ALA A C 1
ATOM 734 O O . ALA A 1 96 ? 19.508 4.121 -19.496 1.00 88.12 96 ALA A O 1
ATOM 735 N N . GLU A 1 97 ? 20.188 5.879 -20.731 1.00 88.75 97 GLU A N 1
ATOM 736 C CA . GLU A 1 97 ? 20.118 6.880 -19.664 1.00 88.75 97 GLU A CA 1
ATOM 737 C C . GLU A 1 97 ? 18.682 7.061 -19.171 1.00 88.75 97 GLU A C 1
ATOM 739 O O . GLU A 1 97 ? 18.418 6.881 -17.983 1.00 88.75 97 GLU A O 1
ATOM 744 N N . HIS A 1 98 ? 17.721 7.242 -20.081 1.00 87.06 98 HIS A N 1
ATOM 745 C CA . HIS A 1 98 ? 16.310 7.342 -19.708 1.00 87.06 98 HIS A CA 1
ATOM 746 C C . HIS A 1 98 ? 15.795 6.095 -18.966 1.00 87.06 98 HIS A C 1
ATOM 748 O O . HIS A 1 98 ? 14.998 6.190 -18.029 1.00 87.06 98 HIS A O 1
ATOM 754 N N . LEU A 1 99 ? 16.175 4.891 -19.401 1.00 90.69 99 LEU A N 1
ATOM 755 C CA . LEU A 1 99 ? 15.779 3.652 -18.725 1.00 90.69 99 LEU A CA 1
ATOM 756 C C . LEU A 1 99 ? 16.390 3.560 -17.323 1.00 90.69 99 LEU A C 1
ATOM 758 O O . LEU A 1 99 ? 15.734 3.065 -16.406 1.00 90.69 99 LEU A O 1
ATOM 762 N N . ARG A 1 100 ? 17.613 4.067 -17.144 1.00 91.94 100 ARG A N 1
ATOM 763 C CA . ARG A 1 100 ? 18.294 4.121 -15.848 1.00 91.94 100 ARG A CA 1
ATOM 764 C C . ARG A 1 100 ? 17.618 5.116 -14.902 1.00 91.94 100 ARG A C 1
ATOM 766 O O . ARG A 1 100 ? 17.396 4.787 -13.738 1.00 91.94 100 ARG A O 1
ATOM 773 N N . ASP A 1 101 ? 17.204 6.271 -15.413 1.00 90.88 101 ASP A N 1
ATOM 774 C CA . ASP A 1 101 ? 16.427 7.251 -14.651 1.00 90.88 101 ASP A CA 1
ATOM 775 C C . ASP A 1 101 ? 15.069 6.679 -14.241 1.00 90.88 101 ASP A C 1
ATOM 777 O O . ASP A 1 101 ? 14.669 6.777 -13.081 1.00 90.88 101 ASP A O 1
ATOM 781 N N . PHE A 1 102 ? 14.381 6.000 -15.164 1.00 92.12 102 PHE A N 1
ATOM 782 C CA . PHE A 1 102 ? 13.121 5.326 -14.859 1.00 92.12 102 PHE A CA 1
ATOM 783 C C . PHE A 1 102 ? 13.293 4.249 -13.781 1.00 92.12 102 PHE A C 1
ATOM 785 O O . PHE A 1 102 ? 12.496 4.192 -12.845 1.00 92.12 102 PHE A O 1
ATOM 792 N N . PHE A 1 103 ? 14.341 3.426 -13.879 1.00 94.44 103 PHE A N 1
ATOM 793 C CA . PHE A 1 103 ? 14.682 2.449 -12.846 1.00 94.44 103 PHE A CA 1
ATOM 794 C C . PHE A 1 103 ? 14.850 3.123 -11.481 1.00 94.44 103 PHE A C 1
ATOM 796 O O . PHE A 1 103 ? 14.202 2.706 -10.525 1.00 94.44 103 PHE A O 1
ATOM 803 N N . SER A 1 104 ? 15.644 4.196 -11.413 1.00 93.44 104 SER A N 1
ATOM 804 C CA . SER A 1 104 ? 15.888 4.951 -10.178 1.00 93.44 104 SER A CA 1
ATOM 805 C C . SER A 1 104 ? 14.589 5.494 -9.573 1.00 93.44 104 SER A C 1
ATOM 807 O O . SER A 1 104 ? 14.354 5.359 -8.374 1.00 93.44 104 SER A O 1
ATOM 809 N N . VAL A 1 105 ? 13.680 6.025 -10.396 1.00 92.25 105 VAL A N 1
ATOM 810 C CA . VAL A 1 105 ? 12.373 6.520 -9.932 1.00 92.25 105 VAL A CA 1
ATOM 811 C C . VAL A 1 105 ? 11.511 5.395 -9.350 1.00 92.25 105 VAL A C 1
ATOM 813 O O . VAL A 1 105 ? 10.908 5.566 -8.287 1.00 92.25 105 VAL A O 1
ATOM 816 N N . VAL A 1 106 ? 11.439 4.240 -10.019 1.00 93.00 106 VAL A N 1
ATOM 817 C CA . VAL A 1 106 ? 10.644 3.093 -9.543 1.00 93.00 106 VAL A CA 1
ATOM 818 C C . VAL A 1 106 ? 11.272 2.461 -8.296 1.00 93.00 106 VAL A C 1
ATOM 820 O O . VAL A 1 106 ? 10.556 2.040 -7.386 1.00 93.00 106 VAL A O 1
ATOM 823 N N . GLU A 1 107 ? 12.599 2.435 -8.210 1.00 94.19 107 GLU A N 1
ATOM 824 C CA . GLU A 1 107 ? 13.330 1.990 -7.024 1.00 94.19 107 GLU A CA 1
ATOM 825 C C . GLU A 1 107 ? 13.045 2.909 -5.830 1.00 94.19 107 GLU A C 1
ATOM 827 O O . GLU A 1 107 ? 12.605 2.443 -4.777 1.00 94.19 107 GLU A O 1
ATOM 832 N N . GLN A 1 108 ? 13.186 4.225 -6.005 1.00 92.62 108 GLN A N 1
ATOM 833 C CA . GLN A 1 108 ? 12.876 5.219 -4.974 1.00 92.62 108 GLN A CA 1
ATOM 834 C C . GLN A 1 108 ? 11.416 5.144 -4.513 1.00 92.62 108 GLN A C 1
ATOM 836 O O . GLN A 1 108 ? 11.140 5.285 -3.321 1.00 92.62 108 GLN A O 1
ATOM 841 N N . LEU A 1 109 ? 10.478 4.881 -5.429 1.00 92.50 109 LEU A N 1
ATOM 842 C CA . LEU A 1 109 ? 9.074 4.649 -5.092 1.00 92.50 109 LEU A CA 1
ATOM 843 C C . LEU A 1 109 ? 8.911 3.472 -4.117 1.00 92.50 109 LEU A C 1
ATOM 845 O O . LEU A 1 109 ? 8.175 3.588 -3.135 1.00 92.50 109 LEU A O 1
ATOM 849 N N . MET A 1 110 ? 9.581 2.347 -4.381 1.00 93.56 110 MET A N 1
ATOM 850 C CA . MET A 1 110 ? 9.494 1.157 -3.530 1.00 93.56 110 MET A CA 1
ATOM 851 C C . MET A 1 110 ? 10.210 1.350 -2.192 1.00 93.56 110 MET A C 1
ATOM 853 O O . MET A 1 110 ? 9.672 0.952 -1.158 1.00 93.56 110 MET A O 1
ATOM 857 N N . LEU A 1 111 ? 11.372 2.008 -2.190 1.00 92.44 111 LEU A N 1
ATOM 858 C CA . LEU A 1 111 ? 12.130 2.323 -0.975 1.00 92.44 111 LEU A CA 1
ATOM 859 C C . LEU A 1 111 ? 11.369 3.275 -0.042 1.00 92.44 111 LEU A C 1
ATOM 861 O O . LEU A 1 111 ? 11.376 3.084 1.174 1.00 92.44 111 LEU A O 1
ATOM 865 N N . ASN A 1 112 ? 10.657 4.252 -0.606 1.00 91.88 112 ASN A N 1
ATOM 866 C CA . ASN A 1 112 ? 9.889 5.243 0.153 1.00 91.88 112 ASN A CA 1
ATOM 867 C C . ASN A 1 112 ? 8.452 4.792 0.448 1.00 91.88 112 ASN A C 1
ATOM 869 O O . ASN A 1 112 ? 7.651 5.558 0.990 1.00 91.88 112 ASN A O 1
ATOM 873 N N . SER A 1 113 ? 8.093 3.563 0.078 1.00 93.19 113 SER A N 1
ATOM 874 C CA . SER A 1 113 ? 6.743 3.058 0.267 1.00 93.19 113 SER A CA 1
ATOM 875 C C . SER A 1 113 ? 6.425 2.852 1.747 1.00 93.19 113 SER A C 1
ATOM 877 O O . SER A 1 113 ? 7.185 2.238 2.498 1.00 93.19 113 SER A O 1
ATOM 879 N N . THR A 1 114 ? 5.242 3.299 2.162 1.00 94.62 114 THR A N 1
ATOM 880 C CA . THR A 1 114 ? 4.703 2.995 3.491 1.00 94.62 114 THR A CA 1
ATOM 881 C C . THR A 1 114 ? 4.090 1.597 3.523 1.00 94.62 114 THR A C 1
ATOM 883 O O . THR A 1 114 ? 3.802 1.012 2.473 1.00 94.62 114 THR A O 1
ATOM 886 N N . ALA A 1 115 ? 3.849 1.066 4.722 1.00 92.88 115 ALA A N 1
ATOM 887 C CA . ALA A 1 115 ? 3.259 -0.255 4.920 1.00 92.88 115 ALA A CA 1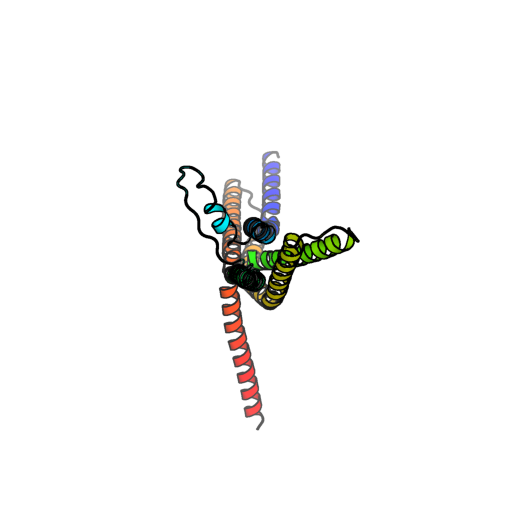
ATOM 888 C C . ALA A 1 115 ? 1.895 -0.417 4.222 1.00 92.88 115 ALA A C 1
ATOM 890 O O . ALA A 1 115 ? 1.654 -1.422 3.556 1.00 92.88 115 ALA A O 1
ATOM 891 N N . GLY A 1 116 ? 1.019 0.592 4.308 1.00 92.06 116 GLY A N 1
ATOM 892 C CA . GLY A 1 116 ? -0.300 0.558 3.664 1.00 92.06 116 GLY A CA 1
ATOM 893 C C . GLY A 1 116 ? -0.264 0.708 2.138 1.00 92.06 116 GLY A C 1
ATOM 894 O O . GLY A 1 116 ? -1.156 0.219 1.445 1.00 92.06 116 GLY A O 1
ATOM 895 N N . ALA A 1 117 ? 0.767 1.366 1.602 1.00 92.44 117 ALA A N 1
ATOM 896 C CA . ALA A 1 117 ? 0.926 1.604 0.168 1.00 92.44 117 ALA A CA 1
ATOM 897 C C . ALA A 1 117 ? 1.689 0.481 -0.554 1.00 92.44 117 ALA A C 1
ATOM 899 O O . ALA A 1 117 ? 1.500 0.298 -1.754 1.00 92.44 117 ALA A O 1
ATOM 900 N N . TYR A 1 118 ? 2.504 -0.290 0.171 1.00 94.69 118 TYR A N 1
ATOM 901 C CA . TYR A 1 118 ? 3.471 -1.244 -0.380 1.00 94.69 118 TYR A CA 1
ATOM 902 C C . TYR A 1 118 ? 2.872 -2.247 -1.364 1.00 94.69 118 TYR A C 1
ATOM 904 O O . TYR A 1 118 ? 3.297 -2.332 -2.516 1.00 94.69 118 TYR A O 1
ATOM 912 N N . GLU A 1 119 ? 1.831 -2.958 -0.937 1.00 94.00 119 GLU A N 1
ATOM 913 C CA . GLU A 1 119 ? 1.142 -3.928 -1.791 1.00 94.00 119 GLU A CA 1
ATOM 914 C C . GLU A 1 119 ? 0.514 -3.251 -3.017 1.00 94.00 119 GLU A C 1
ATOM 916 O O . GLU A 1 119 ? 0.533 -3.791 -4.119 1.00 94.00 119 GLU A O 1
ATOM 921 N N . SER A 1 120 ? 0.008 -2.031 -2.846 1.00 93.38 120 SER A N 1
ATOM 922 C CA . SER A 1 120 ? -0.622 -1.263 -3.921 1.00 93.38 120 SER A CA 1
ATOM 923 C C . SER A 1 120 ? 0.401 -0.850 -4.982 1.00 93.38 120 SER A C 1
ATOM 925 O O . SER A 1 120 ? 0.117 -0.952 -6.171 1.00 93.38 120 SER A O 1
ATOM 927 N N . HIS A 1 121 ? 1.608 -0.441 -4.573 1.00 93.94 121 HIS A N 1
ATOM 928 C CA . HIS A 1 121 ? 2.708 -0.155 -5.496 1.00 93.94 121 HIS A CA 1
ATOM 929 C C . HIS A 1 121 ? 3.157 -1.415 -6.247 1.00 93.94 121 HIS A C 1
ATOM 931 O O . HIS A 1 121 ? 3.297 -1.373 -7.466 1.00 93.94 121 HIS A O 1
ATOM 937 N N . LEU A 1 122 ? 3.301 -2.558 -5.564 1.00 94.81 122 LEU A N 1
ATOM 938 C CA . LEU A 1 122 ? 3.641 -3.831 -6.215 1.00 94.81 122 LEU A CA 1
ATOM 939 C C . LEU A 1 122 ? 2.602 -4.253 -7.258 1.00 94.81 122 LEU A C 1
ATOM 941 O O . LEU A 1 122 ? 2.960 -4.683 -8.361 1.00 94.81 122 LEU A O 1
ATOM 945 N N . GLN A 1 123 ? 1.319 -4.133 -6.912 1.00 94.12 123 GLN A N 1
ATOM 946 C CA . GLN A 1 123 ? 0.218 -4.409 -7.830 1.00 94.12 123 GLN A CA 1
ATOM 947 C C . GLN A 1 123 ? 0.280 -3.473 -9.031 1.00 94.12 123 GLN A C 1
ATOM 949 O O . GLN A 1 123 ? 0.253 -3.949 -10.160 1.00 94.12 123 GLN A O 1
ATOM 954 N N . LEU A 1 124 ? 0.472 -2.174 -8.797 1.00 93.62 124 LEU A N 1
ATOM 955 C CA . LEU A 1 124 ? 0.571 -1.171 -9.850 1.00 93.62 124 LEU A CA 1
ATOM 956 C C . LEU A 1 124 ? 1.701 -1.487 -10.841 1.00 93.62 124 LEU A C 1
ATOM 958 O O . LEU A 1 124 ? 1.451 -1.565 -12.044 1.00 93.62 124 LEU A O 1
ATOM 962 N N . LEU A 1 125 ? 2.914 -1.756 -10.346 1.00 94.94 125 LEU A N 1
ATOM 963 C CA . LEU A 1 125 ? 4.062 -2.125 -11.184 1.00 94.94 125 LEU A CA 1
ATOM 964 C C . LEU A 1 125 ? 3.799 -3.398 -11.989 1.00 94.94 125 LEU A C 1
ATOM 966 O O . LEU A 1 125 ? 4.112 -3.459 -13.176 1.00 94.94 125 LEU A O 1
ATOM 970 N N . THR A 1 126 ? 3.175 -4.398 -11.363 1.00 95.81 126 THR A N 1
ATOM 971 C CA . THR A 1 126 ? 2.810 -5.642 -12.049 1.00 95.81 126 THR A CA 1
ATOM 972 C C . THR A 1 126 ? 1.783 -5.372 -13.151 1.00 95.81 126 THR A C 1
ATOM 974 O O . THR A 1 126 ? 1.977 -5.828 -14.273 1.00 95.81 126 THR A O 1
ATOM 977 N N . THR A 1 127 ? 0.734 -4.593 -12.866 1.00 94.62 127 THR A N 1
ATOM 978 C CA . THR A 1 127 ? -0.329 -4.281 -13.836 1.00 94.62 127 THR A CA 1
ATOM 979 C C . THR A 1 127 ? 0.166 -3.456 -15.019 1.00 94.62 127 THR A C 1
ATOM 981 O O . THR A 1 127 ? -0.193 -3.761 -16.152 1.00 94.62 127 THR A O 1
ATOM 984 N N . PHE A 1 128 ? 1.033 -2.462 -14.798 1.00 93.38 128 PHE A N 1
ATOM 985 C CA . PHE A 1 128 ? 1.628 -1.694 -15.895 1.00 93.38 128 PHE A CA 1
ATOM 986 C C . PHE A 1 128 ? 2.589 -2.545 -16.725 1.00 93.38 128 PHE A C 1
ATOM 988 O O . PHE A 1 128 ? 2.580 -2.455 -17.951 1.00 93.38 128 PHE A O 1
ATOM 995 N N . ALA A 1 129 ? 3.387 -3.407 -16.085 1.00 94.62 129 ALA A N 1
ATOM 996 C CA . ALA A 1 129 ? 4.258 -4.329 -16.805 1.00 94.62 129 ALA A CA 1
ATOM 997 C C . ALA A 1 129 ? 3.457 -5.296 -17.689 1.00 94.62 129 ALA A C 1
ATOM 999 O O . ALA A 1 129 ? 3.852 -5.543 -18.825 1.00 94.62 129 ALA A O 1
ATOM 1000 N N . THR A 1 130 ? 2.328 -5.828 -17.207 1.00 93.94 130 THR A N 1
ATOM 1001 C CA . THR A 1 130 ? 1.468 -6.700 -18.023 1.00 93.94 130 THR A CA 1
ATOM 1002 C C . THR A 1 130 ? 0.743 -5.923 -19.114 1.00 93.94 130 THR A C 1
ATOM 1004 O O . THR A 1 130 ? 0.705 -6.391 -20.246 1.00 93.94 130 THR A O 1
ATOM 1007 N N . GLN A 1 131 ? 0.222 -4.729 -18.811 1.00 93.19 131 GLN A N 1
ATOM 1008 C CA . GLN A 1 131 ? -0.433 -3.864 -19.795 1.00 93.19 131 GLN A CA 1
ATOM 1009 C C . GLN A 1 131 ? 0.493 -3.581 -20.983 1.00 93.19 131 GLN A C 1
ATOM 1011 O O . GLN A 1 131 ? 0.101 -3.804 -22.124 1.00 93.19 131 GLN A O 1
ATOM 1016 N N . LEU A 1 132 ? 1.733 -3.155 -20.724 1.00 91.06 132 LEU A N 1
ATOM 1017 C CA . LEU A 1 132 ? 2.674 -2.805 -21.790 1.00 91.06 132 LEU A CA 1
ATOM 1018 C C . LEU A 1 132 ? 3.047 -3.989 -22.683 1.00 91.06 132 LEU A C 1
ATOM 1020 O O . LEU A 1 132 ? 3.261 -3.805 -23.878 1.00 91.06 132 LEU A O 1
ATOM 1024 N N . ARG A 1 133 ? 3.106 -5.200 -22.119 1.00 90.75 133 ARG A N 1
ATOM 1025 C CA . ARG A 1 133 ? 3.379 -6.425 -22.885 1.00 90.75 133 ARG A CA 1
ATOM 1026 C C . ARG A 1 133 ? 2.196 -6.805 -23.772 1.00 90.75 133 ARG A C 1
ATOM 1028 O O . ARG A 1 133 ? 2.393 -7.139 -24.932 1.00 90.75 133 ARG A O 1
ATOM 1035 N N . VAL A 1 134 ? 0.973 -6.679 -23.258 1.00 89.81 134 VAL A N 1
ATOM 1036 C CA . VAL A 1 134 ? -0.245 -6.933 -24.044 1.00 89.81 134 VAL A CA 1
ATOM 1037 C C . VAL A 1 134 ? -0.399 -5.906 -25.169 1.00 89.81 134 VAL A C 1
ATOM 1039 O O . VAL A 1 134 ? -0.726 -6.273 -26.293 1.00 89.81 134 VAL A O 1
ATOM 1042 N N . GLU A 1 135 ? -0.118 -4.627 -24.910 1.00 86.25 135 GLU A N 1
ATOM 1043 C CA . GLU A 1 135 ? -0.117 -3.593 -25.954 1.00 86.25 135 GLU A CA 1
ATOM 1044 C C . GLU A 1 135 ? 0.899 -3.897 -27.066 1.00 86.25 135 GLU A C 1
ATOM 1046 O O . GLU A 1 135 ? 0.618 -3.670 -28.244 1.00 86.25 135 GLU A O 1
ATOM 1051 N N . GLU A 1 136 ? 2.071 -4.431 -26.714 1.00 83.69 136 GLU A N 1
ATOM 1052 C CA . GLU A 1 136 ? 3.091 -4.842 -27.682 1.00 83.69 136 GLU A CA 1
ATOM 1053 C C . GLU A 1 136 ? 2.614 -5.995 -28.577 1.00 83.69 136 GLU A C 1
ATOM 1055 O O . GLU A 1 136 ? 2.785 -5.915 -29.797 1.00 83.69 136 GLU A O 1
ATOM 1060 N N . GLU A 1 137 ? 1.998 -7.023 -27.986 1.00 83.12 137 GLU A N 1
ATOM 1061 C CA . GLU A 1 137 ? 1.446 -8.192 -28.687 1.00 83.12 137 GLU A CA 1
ATOM 1062 C C . GLU A 1 137 ? 0.276 -7.823 -29.609 1.00 83.12 137 GLU A C 1
ATOM 1064 O O . GLU A 1 137 ? 0.194 -8.303 -30.736 1.00 83.12 137 GLU A O 1
ATOM 1069 N N . LEU A 1 138 ? -0.607 -6.922 -29.175 1.00 81.94 138 LEU A N 1
ATOM 1070 C CA . LEU A 1 138 ? -1.709 -6.441 -30.013 1.00 81.94 138 LEU A CA 1
ATOM 1071 C C . LEU A 1 138 ? -1.188 -5.599 -31.187 1.00 81.94 138 LEU A C 1
ATOM 1073 O O . LEU A 1 138 ? -1.610 -5.780 -32.326 1.00 81.94 138 LEU A O 1
ATOM 1077 N N . THR A 1 139 ? -0.192 -4.743 -30.943 1.00 73.31 139 THR A N 1
ATOM 1078 C CA . THR A 1 139 ? 0.416 -3.921 -32.004 1.00 73.31 139 THR A CA 1
ATOM 1079 C C . THR A 1 139 ? 1.228 -4.760 -33.003 1.00 73.31 139 THR A C 1
ATOM 1081 O O . THR A 1 139 ? 1.471 -4.309 -34.121 1.00 73.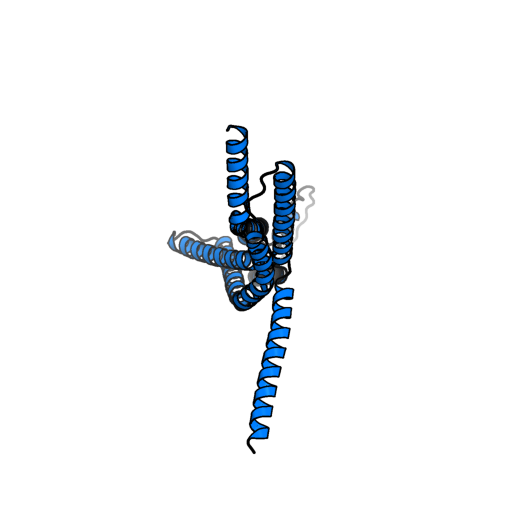31 139 THR A O 1
ATOM 1084 N N . SER A 1 140 ? 1.714 -5.949 -32.626 1.00 66.56 140 SER A N 1
ATOM 1085 C CA . SER A 1 140 ? 2.424 -6.847 -33.553 1.00 66.56 140 SER A CA 1
ATOM 1086 C C . SER A 1 140 ? 1.481 -7.696 -34.411 1.00 66.56 140 SER A C 1
ATOM 1088 O O . SER A 1 140 ? 1.881 -8.111 -35.498 1.00 66.56 140 SER A O 1
ATOM 1090 N N . ALA A 1 141 ? 0.241 -7.918 -33.967 1.00 62.81 141 ALA A N 1
ATOM 1091 C CA . ALA A 1 141 ? -0.744 -8.733 -34.675 1.00 62.81 141 ALA A CA 1
ATOM 1092 C C . ALA A 1 141 ? -1.494 -7.985 -35.797 1.00 62.81 141 ALA A C 1
ATOM 1094 O O . ALA A 1 141 ? -1.927 -8.624 -36.756 1.00 62.81 141 ALA A O 1
ATOM 1095 N N . ASP A 1 142 ? -1.636 -6.657 -35.712 1.00 55.53 142 ASP A N 1
ATOM 1096 C CA . ASP A 1 142 ? -2.652 -5.946 -36.505 1.00 55.53 142 ASP A CA 1
ATOM 1097 C C . ASP A 1 142 ? -2.273 -5.525 -37.942 1.00 55.53 142 ASP A C 1
ATOM 1099 O O . ASP A 1 142 ? -3.179 -5.170 -38.691 1.00 55.53 142 ASP A O 1
ATOM 1103 N N . LEU A 1 143 ? -1.021 -5.603 -38.423 1.00 55.28 143 LEU A N 1
ATOM 1104 C CA . LEU A 1 143 ? -0.706 -5.220 -39.820 1.00 55.28 143 LEU A CA 1
ATOM 1105 C C . LEU A 1 143 ? 0.483 -5.992 -40.439 1.00 55.28 143 LEU A C 1
ATOM 1107 O O . LEU A 1 143 ? 1.637 -5.618 -40.217 1.00 55.28 143 LEU A O 1
ATOM 1111 N N . PRO A 1 144 ? 0.249 -6.981 -41.326 1.00 47.38 144 PRO A N 1
ATOM 1112 C CA . PRO A 1 144 ? 1.262 -7.445 -42.268 1.00 47.38 144 PRO A CA 1
ATOM 1113 C C . PRO A 1 144 ? 1.391 -6.413 -43.404 1.00 47.38 144 PRO A C 1
ATOM 1115 O O . PRO A 1 144 ? 0.738 -6.530 -44.437 1.00 47.38 144 PRO A O 1
ATOM 1118 N N . GLY A 1 145 ? 2.189 -5.360 -43.194 1.00 49.72 145 GLY A N 1
ATOM 1119 C CA . GLY A 1 145 ? 2.496 -4.355 -44.228 1.00 49.72 145 GLY A CA 1
ATOM 1120 C C . GLY A 1 145 ? 2.287 -2.886 -43.846 1.00 49.72 145 GLY A C 1
ATOM 1121 O O . GLY A 1 145 ? 2.411 -2.024 -44.709 1.00 49.72 145 GLY A O 1
ATOM 1122 N N . GLY A 1 146 ? 1.981 -2.572 -42.583 1.00 52.22 146 GLY A N 1
ATOM 1123 C CA . GLY A 1 146 ? 2.030 -1.189 -42.106 1.00 52.22 146 GLY A CA 1
ATOM 1124 C C . GLY A 1 146 ? 3.482 -0.769 -41.902 1.00 52.22 146 GLY A C 1
ATOM 1125 O O . GLY A 1 146 ? 4.168 -1.386 -41.091 1.00 52.22 146 GLY A O 1
ATOM 1126 N N . GLU A 1 147 ? 3.955 0.247 -42.627 1.00 47.38 147 GLU A N 1
ATOM 1127 C CA . GLU A 1 147 ? 5.265 0.860 -42.396 1.00 47.38 147 GLU A CA 1
ATOM 1128 C C . GLU A 1 147 ? 5.344 1.337 -40.940 1.00 47.38 147 GLU A C 1
ATOM 1130 O O . GLU A 1 147 ? 4.815 2.386 -40.564 1.00 47.38 147 GLU A O 1
ATOM 1135 N N . VAL A 1 148 ? 5.972 0.534 -40.081 1.00 55.78 148 VAL A N 1
ATOM 1136 C CA . VAL A 1 148 ? 6.345 0.973 -38.743 1.00 55.78 148 VAL A CA 1
ATOM 1137 C C . VAL A 1 148 ? 7.473 1.967 -38.964 1.00 55.78 148 VAL A C 1
ATOM 1139 O O . VAL A 1 148 ? 8.612 1.576 -39.198 1.00 55.78 148 VAL A O 1
ATOM 1142 N N . GLY A 1 149 ? 7.148 3.261 -38.956 1.00 61.69 149 GLY A N 1
ATOM 1143 C CA . GLY A 1 149 ? 8.171 4.303 -38.976 1.00 61.69 149 GLY A CA 1
ATOM 1144 C C . GLY A 1 149 ? 9.205 4.051 -37.872 1.00 61.69 149 GLY A C 1
ATOM 1145 O O . GLY A 1 149 ? 8.875 3.465 -36.837 1.00 61.69 149 GLY A O 1
ATOM 1146 N N . VAL A 1 150 ? 10.443 4.502 -38.080 1.00 61.94 150 VAL A N 1
ATOM 1147 C CA . VAL A 1 150 ? 11.571 4.336 -37.137 1.00 61.94 150 VAL A CA 1
ATOM 1148 C C . VAL A 1 150 ? 11.177 4.742 -35.701 1.00 61.94 150 VAL A C 1
ATOM 1150 O O . VAL A 1 150 ? 11.477 4.036 -34.737 1.00 61.94 150 VAL A O 1
ATOM 1153 N N . ASP A 1 151 ? 10.348 5.783 -35.565 1.00 64.94 151 ASP A N 1
ATOM 1154 C CA . ASP A 1 151 ? 9.780 6.265 -34.296 1.00 64.94 151 ASP A CA 1
ATOM 1155 C C . ASP A 1 151 ? 8.887 5.243 -33.558 1.00 64.94 151 ASP A C 1
ATOM 1157 O O . ASP A 1 151 ? 8.735 5.284 -32.330 1.00 64.94 151 ASP A O 1
ATOM 1161 N N . GLY A 1 152 ? 8.236 4.339 -34.293 1.00 75.06 152 GLY A N 1
ATOM 1162 C CA . GLY A 1 152 ? 7.341 3.308 -33.768 1.00 75.06 152 GLY A CA 1
ATOM 1163 C C . GLY A 1 152 ? 8.096 2.123 -33.170 1.00 75.06 152 GLY A C 1
ATOM 1164 O O . GLY A 1 152 ? 7.740 1.651 -32.083 1.00 75.06 152 GLY A O 1
ATOM 1165 N N . GLU A 1 153 ? 9.162 1.677 -33.838 1.00 78.44 153 GLU A N 1
ATOM 1166 C CA . GLU A 1 153 ? 10.055 0.639 -33.315 1.00 78.44 153 GLU A CA 1
ATOM 1167 C C . GLU A 1 153 ? 10.776 1.113 -32.059 1.00 78.44 153 GLU A C 1
ATOM 1169 O O . GLU A 1 153 ? 10.864 0.374 -31.075 1.00 78.44 153 GLU A O 1
ATOM 1174 N N . GLU A 1 154 ? 11.224 2.368 -32.054 1.00 79.44 154 GLU A N 1
ATOM 1175 C CA . GLU A 1 154 ? 11.929 2.926 -30.911 1.00 79.44 154 GLU A CA 1
ATOM 1176 C C . GLU A 1 154 ? 11.024 3.044 -29.678 1.00 79.44 154 GLU A C 1
ATOM 1178 O O . GLU A 1 154 ? 11.354 2.653 -28.554 1.00 79.44 154 GLU A O 1
ATOM 1183 N N . ARG A 1 155 ? 9.784 3.483 -29.897 1.00 80.94 155 ARG A N 1
ATOM 1184 C CA . ARG A 1 155 ? 8.767 3.506 -28.845 1.00 80.94 155 ARG A CA 1
ATOM 1185 C C . ARG A 1 155 ? 8.447 2.105 -28.318 1.00 80.94 155 ARG A C 1
ATOM 1187 O O . ARG A 1 155 ? 8.168 1.955 -27.127 1.00 80.94 155 ARG A O 1
ATOM 1194 N N . ARG A 1 156 ? 8.462 1.077 -29.177 1.00 84.06 156 ARG A N 1
ATOM 1195 C CA . ARG A 1 156 ? 8.271 -0.326 -28.771 1.00 84.06 156 ARG A CA 1
ATOM 1196 C C . ARG A 1 156 ? 9.423 -0.793 -27.878 1.00 84.06 156 ARG A C 1
ATOM 1198 O O . ARG A 1 156 ? 9.152 -1.211 -26.754 1.00 84.06 156 ARG A O 1
ATOM 1205 N N . LYS A 1 157 ? 10.678 -0.626 -28.309 1.00 86.62 157 LYS A N 1
ATOM 1206 C CA . LYS A 1 157 ? 11.875 -0.985 -27.520 1.00 86.62 157 LYS A CA 1
ATOM 1207 C C . LYS A 1 157 ? 11.886 -0.294 -26.156 1.00 86.62 157 LYS A C 1
ATOM 1209 O O . LYS A 1 157 ? 12.120 -0.934 -25.131 1.00 86.62 157 LYS A O 1
ATOM 1214 N N . ARG A 1 158 ? 11.548 0.999 -26.117 1.00 86.31 158 ARG A N 1
ATOM 1215 C CA . ARG A 1 158 ? 11.450 1.774 -24.872 1.00 86.31 158 ARG A CA 1
ATOM 1216 C C . ARG A 1 158 ? 10.388 1.226 -23.914 1.00 86.31 158 ARG A C 1
ATOM 1218 O O . ARG A 1 158 ? 10.680 1.008 -22.738 1.00 86.31 158 ARG A O 1
ATOM 1225 N N . ARG A 1 159 ? 9.174 0.953 -24.406 1.00 88.75 159 ARG A N 1
ATOM 1226 C CA . ARG A 1 159 ? 8.086 0.374 -23.592 1.00 88.75 159 ARG A CA 1
ATOM 1227 C C . ARG A 1 159 ? 8.415 -1.024 -23.084 1.00 88.75 159 ARG A C 1
ATOM 1229 O O . ARG A 1 159 ? 8.139 -1.315 -21.922 1.00 88.75 159 ARG A O 1
ATOM 1236 N N . GLN A 1 160 ? 9.060 -1.846 -23.907 1.00 91.31 160 GLN A N 1
ATOM 1237 C CA . GLN A 1 160 ? 9.558 -3.156 -23.497 1.00 91.31 160 GLN A CA 1
ATOM 1238 C C . GLN A 1 160 ? 10.590 -3.026 -22.362 1.00 91.31 160 GLN A C 1
ATOM 1240 O O . GLN A 1 160 ? 10.520 -3.753 -21.369 1.00 91.31 160 GLN A O 1
ATOM 1245 N N . GLY A 1 161 ? 11.497 -2.047 -22.456 1.00 91.88 161 GLY A N 1
ATOM 1246 C CA . GLY A 1 161 ? 12.436 -1.699 -21.388 1.00 91.88 161 GLY A CA 1
ATOM 1247 C C . GLY A 1 161 ? 11.735 -1.355 -20.069 1.00 91.88 161 GLY A C 1
ATOM 1248 O O . GLY A 1 161 ? 12.055 -1.941 -19.034 1.00 91.88 161 GLY A O 1
ATOM 1249 N N . TYR A 1 162 ? 10.726 -0.476 -20.099 1.00 92.94 162 TYR A N 1
ATOM 1250 C CA . TYR A 1 162 ? 9.934 -0.143 -18.907 1.00 92.94 162 TYR A CA 1
ATOM 1251 C C . TYR A 1 162 ? 9.200 -1.356 -18.325 1.00 92.94 162 TYR A C 1
ATOM 1253 O O . TYR A 1 162 ? 9.210 -1.548 -17.108 1.00 92.94 162 TYR A O 1
ATOM 1261 N N . ALA A 1 163 ? 8.587 -2.186 -19.175 1.00 94.19 163 ALA A N 1
ATOM 1262 C CA . ALA A 1 163 ? 7.875 -3.387 -18.748 1.00 94.19 163 ALA A CA 1
ATOM 1263 C C . ALA A 1 163 ? 8.811 -4.377 -18.041 1.00 94.19 163 ALA A C 1
ATOM 1265 O O . ALA A 1 163 ? 8.470 -4.899 -16.978 1.00 94.19 163 ALA A O 1
ATOM 1266 N N . ASN A 1 164 ? 10.014 -4.584 -18.586 1.00 94.56 164 ASN A N 1
ATOM 1267 C CA . ASN A 1 164 ? 11.034 -5.438 -17.983 1.00 94.56 164 ASN A CA 1
ATOM 1268 C C . ASN A 1 164 ? 11.509 -4.888 -16.634 1.00 94.56 164 ASN A C 1
ATOM 1270 O O . ASN A 1 164 ? 11.568 -5.641 -15.662 1.00 94.56 164 ASN A O 1
ATOM 1274 N N . ILE A 1 165 ? 11.804 -3.585 -16.549 1.00 95.44 165 ILE A N 1
ATOM 1275 C CA . ILE A 1 165 ? 12.211 -2.933 -15.293 1.00 95.44 165 ILE A CA 1
ATOM 1276 C C . ILE A 1 165 ? 11.134 -3.129 -14.225 1.00 95.44 165 ILE A C 1
ATOM 1278 O O . ILE A 1 165 ? 11.427 -3.661 -13.156 1.00 95.44 165 ILE A O 1
ATOM 1282 N N . MET A 1 166 ? 9.883 -2.766 -14.523 1.00 95.06 166 MET A N 1
ATOM 1283 C CA . MET A 1 166 ? 8.779 -2.885 -13.567 1.00 95.06 166 MET A CA 1
ATOM 1284 C C . MET A 1 166 ? 8.530 -4.338 -13.148 1.00 95.06 166 MET A C 1
ATOM 1286 O O . MET A 1 166 ? 8.310 -4.596 -11.966 1.00 95.06 166 MET A O 1
ATOM 1290 N N . HIS A 1 167 ? 8.605 -5.294 -14.079 1.00 96.12 167 HIS A N 1
ATOM 1291 C CA . HIS A 1 167 ? 8.423 -6.715 -13.781 1.00 96.12 167 HIS A CA 1
ATOM 1292 C C . HIS A 1 167 ? 9.495 -7.249 -12.823 1.00 96.12 167 HIS A C 1
ATOM 1294 O O . HIS A 1 167 ? 9.160 -7.892 -11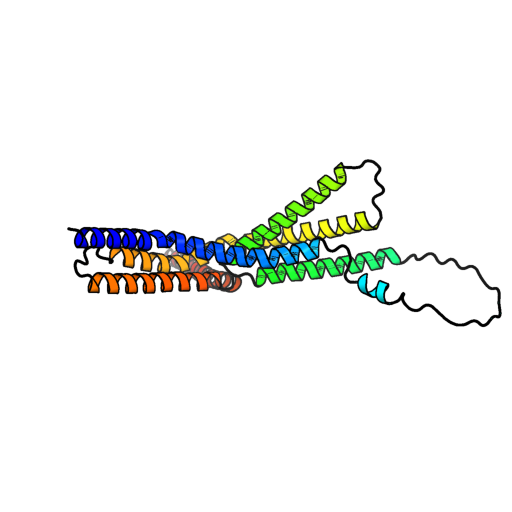.824 1.00 96.12 167 HIS A O 1
ATOM 1300 N N . HIS A 1 168 ? 10.771 -6.962 -13.098 1.00 95.69 168 HIS A N 1
ATOM 1301 C CA . HIS A 1 168 ? 11.875 -7.422 -12.258 1.00 95.69 168 HIS A CA 1
ATOM 1302 C C . HIS A 1 168 ? 11.877 -6.736 -10.891 1.00 95.69 168 HIS A C 1
ATOM 1304 O O . HIS A 1 168 ? 12.030 -7.423 -9.881 1.00 95.69 168 HIS A O 1
ATOM 1310 N N . LEU A 1 169 ? 11.632 -5.420 -10.826 1.00 95.56 169 LEU A N 1
ATOM 1311 C CA . LEU A 1 169 ? 11.545 -4.709 -9.546 1.00 95.56 169 LEU A CA 1
ATOM 1312 C C . LEU A 1 169 ? 10.373 -5.204 -8.702 1.00 95.56 169 LEU A C 1
ATOM 1314 O O . LEU A 1 169 ? 10.549 -5.499 -7.521 1.00 95.56 169 LEU A O 1
ATOM 1318 N N . ALA A 1 170 ? 9.192 -5.371 -9.305 1.00 95.62 170 ALA A N 1
ATOM 1319 C CA . ALA A 1 170 ? 8.049 -5.953 -8.612 1.00 95.62 170 ALA A CA 1
ATOM 1320 C C . ALA A 1 170 ? 8.360 -7.377 -8.123 1.00 95.62 170 ALA A C 1
ATOM 1322 O O . ALA A 1 170 ? 7.973 -7.740 -7.016 1.00 95.62 170 ALA A O 1
ATOM 1323 N N . GLY A 1 171 ? 9.080 -8.178 -8.915 1.00 96.00 171 GLY A N 1
ATOM 1324 C CA . GLY A 1 171 ? 9.534 -9.516 -8.530 1.00 96.00 171 GLY A CA 1
ATOM 1325 C C . GLY A 1 171 ? 10.494 -9.516 -7.339 1.00 96.00 171 GLY A C 1
ATOM 1326 O O . GLY A 1 171 ? 10.309 -10.306 -6.414 1.00 96.00 171 GLY A O 1
ATOM 1327 N N . TYR A 1 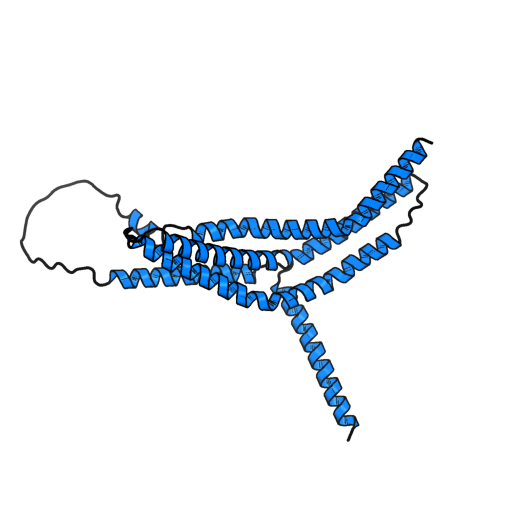172 ? 11.478 -8.615 -7.336 1.00 95.81 172 TYR A N 1
ATOM 1328 C CA . TYR A 1 172 ? 12.434 -8.455 -6.241 1.00 95.81 172 TYR A CA 1
ATOM 1329 C C . TYR A 1 172 ? 11.735 -8.027 -4.948 1.00 95.81 172 TYR A C 1
ATOM 1331 O O . TYR A 1 172 ? 11.813 -8.723 -3.937 1.00 95.81 172 TYR A O 1
ATOM 1339 N N . TYR A 1 173 ? 10.972 -6.932 -4.985 1.00 95.50 173 TYR A N 1
ATOM 1340 C CA . TYR A 1 173 ? 10.347 -6.394 -3.780 1.00 95.50 173 TYR A CA 1
ATOM 1341 C C . TYR A 1 173 ? 9.212 -7.277 -3.236 1.00 95.50 173 TYR A C 1
ATOM 1343 O O . TYR A 1 173 ? 8.964 -7.299 -2.032 1.00 95.50 173 TYR A O 1
ATOM 1351 N N . ARG A 1 174 ? 8.571 -8.105 -4.071 1.00 95.88 174 ARG A N 1
ATOM 1352 C CA . ARG A 1 174 ? 7.573 -9.085 -3.605 1.00 95.88 174 ARG A CA 1
ATOM 1353 C C . ARG A 1 174 ? 8.129 -10.061 -2.560 1.00 95.88 174 ARG A C 1
ATOM 1355 O O . ARG A 1 174 ? 7.356 -10.560 -1.749 1.00 95.88 174 ARG A O 1
ATOM 1362 N N . GLN A 1 175 ? 9.440 -10.299 -2.528 1.00 94.69 175 GLN A N 1
ATOM 1363 C CA . GLN A 1 175 ? 10.079 -11.190 -1.550 1.00 94.69 175 GLN A CA 1
ATOM 1364 C C . GLN A 1 175 ? 9.944 -10.688 -0.104 1.00 94.69 175 GLN A C 1
ATOM 1366 O O . GLN A 1 175 ? 9.877 -11.495 0.820 1.00 94.69 175 GLN A O 1
ATOM 1371 N N . PHE A 1 176 ? 9.843 -9.370 0.102 1.00 93.38 176 PHE A N 1
ATOM 1372 C CA . PHE A 1 176 ? 9.726 -8.771 1.438 1.00 93.38 176 PHE A CA 1
ATOM 1373 C C . PHE A 1 176 ? 8.281 -8.671 1.934 1.00 93.38 176 PHE A C 1
ATOM 1375 O O . PHE A 1 176 ? 8.047 -8.452 3.123 1.00 93.38 176 PHE A O 1
ATOM 1382 N N . ARG A 1 177 ? 7.300 -8.867 1.046 1.00 93.44 177 ARG A N 1
ATOM 1383 C CA . ARG A 1 177 ? 5.872 -8.828 1.375 1.00 93.44 177 ARG A CA 1
ATOM 1384 C C . ARG A 1 177 ? 5.488 -9.683 2.598 1.00 93.44 177 ARG A C 1
ATOM 1386 O O . ARG A 1 177 ? 4.880 -9.116 3.500 1.00 93.44 177 ARG A O 1
ATOM 1393 N N . PRO A 1 178 ? 5.818 -10.989 2.689 1.00 93.25 178 PRO A N 1
ATOM 1394 C CA . PRO A 1 178 ? 5.371 -11.816 3.817 1.00 93.25 178 PRO A CA 1
ATOM 1395 C C . PRO A 1 178 ? 5.947 -11.352 5.163 1.00 93.25 178 PRO A C 1
ATOM 1397 O O . PRO A 1 178 ? 5.265 -11.393 6.188 1.00 93.25 178 PRO A O 1
ATOM 1400 N N . GLN A 1 179 ? 7.193 -10.869 5.166 1.00 92.62 179 GLN A N 1
ATOM 1401 C CA . GLN A 1 179 ? 7.824 -10.320 6.368 1.00 92.62 179 GLN A CA 1
ATOM 1402 C C . GLN A 1 179 ? 7.127 -9.028 6.803 1.00 92.62 179 GLN A C 1
ATOM 1404 O O . GLN A 1 179 ? 6.822 -8.856 7.982 1.00 92.62 179 GLN A O 1
ATOM 1409 N N . LEU A 1 180 ? 6.802 -8.153 5.847 1.00 92.88 180 LEU A N 1
ATOM 1410 C CA . LEU A 1 180 ? 6.062 -6.923 6.113 1.00 92.88 180 LEU A CA 1
ATOM 1411 C C . LEU A 1 180 ? 4.645 -7.205 6.634 1.00 92.88 180 LEU A C 1
ATOM 1413 O O . LEU A 1 180 ? 4.229 -6.591 7.612 1.00 92.88 180 LEU A O 1
ATOM 1417 N N . GLU A 1 181 ? 3.916 -8.145 6.024 1.00 92.56 181 GLU A N 1
ATOM 1418 C CA . GLU A 1 181 ? 2.578 -8.560 6.474 1.00 92.56 181 GLU A CA 1
ATOM 1419 C C . GLU A 1 181 ? 2.617 -9.085 7.916 1.00 92.56 181 GLU A C 1
ATOM 1421 O O . GLU A 1 181 ? 1.778 -8.709 8.734 1.00 92.56 181 GLU A O 1
ATOM 1426 N N . THR A 1 182 ? 3.639 -9.874 8.257 1.00 93.00 182 THR A N 1
ATOM 1427 C CA . THR A 1 182 ? 3.846 -10.381 9.621 1.00 93.00 182 THR A CA 1
ATOM 1428 C C . THR A 1 182 ? 4.156 -9.250 10.605 1.00 93.00 182 THR A C 1
ATOM 1430 O O . THR A 1 182 ? 3.559 -9.194 11.679 1.00 93.00 182 THR A O 1
ATOM 1433 N N . ALA A 1 183 ? 5.034 -8.311 10.236 1.00 91.69 183 ALA A N 1
ATOM 1434 C CA . ALA A 1 183 ? 5.382 -7.150 11.059 1.00 91.69 183 ALA A CA 1
ATOM 1435 C C . ALA A 1 183 ? 4.157 -6.271 11.360 1.00 91.69 183 ALA A C 1
ATOM 1437 O O . ALA A 1 183 ? 3.923 -5.860 12.498 1.00 91.69 183 ALA A O 1
ATOM 1438 N N . VAL A 1 184 ? 3.355 -6.000 10.328 1.00 92.62 184 VAL A N 1
ATOM 1439 C CA . VAL A 1 184 ? 2.120 -5.218 10.437 1.00 92.62 184 VAL A CA 1
ATOM 1440 C C . VAL A 1 184 ? 1.106 -5.953 11.309 1.00 92.62 184 VAL A C 1
ATOM 1442 O O . VAL A 1 184 ? 0.528 -5.336 12.202 1.00 92.62 184 VAL A O 1
ATOM 1445 N N . ALA A 1 185 ? 0.923 -7.262 11.114 1.00 91.62 185 ALA A N 1
ATOM 1446 C CA . ALA A 1 185 ? 0.020 -8.074 11.927 1.00 91.62 185 ALA A CA 1
ATOM 1447 C C . ALA A 1 185 ? 0.435 -8.103 13.409 1.00 91.62 185 ALA A C 1
ATOM 1449 O O . ALA A 1 185 ? -0.420 -7.966 14.285 1.00 91.62 185 ALA A O 1
ATOM 1450 N N . ALA A 1 186 ? 1.736 -8.201 13.699 1.00 91.75 186 ALA A N 1
ATOM 1451 C CA . ALA A 1 186 ? 2.263 -8.181 15.063 1.00 91.75 186 ALA A CA 1
ATOM 1452 C C . ALA A 1 186 ? 1.940 -6.868 15.796 1.00 91.75 186 ALA A C 1
ATOM 1454 O O . ALA A 1 186 ? 1.582 -6.885 16.974 1.00 91.75 186 ALA A O 1
ATOM 1455 N N . GLN A 1 187 ? 2.004 -5.729 15.100 1.00 91.50 187 GLN A N 1
ATOM 1456 C CA . GLN A 1 187 ? 1.639 -4.432 15.677 1.00 91.50 187 GLN A CA 1
ATOM 1457 C C . GLN A 1 187 ? 0.125 -4.169 15.683 1.00 91.50 187 GLN A C 1
ATOM 1459 O O . GLN A 1 187 ? -0.367 -3.433 16.541 1.00 91.50 187 GLN A O 1
ATOM 1464 N N . LEU A 1 188 ? -0.630 -4.775 14.763 1.00 91.88 188 LEU A N 1
ATOM 1465 C CA . LEU A 1 188 ? -2.087 -4.650 14.694 1.00 91.88 188 LEU A CA 1
ATOM 1466 C C . LEU A 1 188 ? -2.794 -5.458 15.792 1.00 91.88 188 LEU A C 1
ATOM 1468 O O . LEU A 1 188 ? -3.740 -4.957 16.402 1.00 91.88 188 LEU A O 1
ATOM 1472 N N . GLY A 1 189 ? -2.292 -6.655 16.108 1.00 91.19 189 GLY A N 1
ATOM 1473 C CA . GLY A 1 189 ? -2.827 -7.542 17.147 1.00 91.19 189 GLY A CA 1
ATOM 1474 C C . GLY A 1 189 ? -3.145 -6.857 18.488 1.00 91.19 189 GLY A C 1
ATOM 1475 O O . GLY A 1 189 ? -4.282 -6.958 18.955 1.00 91.19 189 GLY A O 1
ATOM 1476 N N . PRO A 1 190 ? -2.225 -6.093 19.115 1.00 93.31 190 PRO A N 1
ATOM 1477 C CA . PRO A 1 190 ? -2.519 -5.399 20.370 1.00 93.31 190 PRO A CA 1
ATOM 1478 C C . PRO A 1 190 ? -3.552 -4.270 20.223 1.00 93.31 190 PRO A C 1
ATOM 1480 O O . PRO A 1 190 ? -4.221 -3.930 21.201 1.00 93.31 190 PRO A O 1
ATOM 1483 N N . ILE A 1 191 ? -3.699 -3.663 19.040 1.00 92.44 191 ILE A N 1
ATOM 1484 C CA . ILE A 1 191 ? -4.724 -2.637 18.780 1.00 92.44 191 ILE A CA 1
ATOM 1485 C C . ILE A 1 191 ? -6.104 -3.301 18.696 1.00 92.44 191 ILE A C 1
ATOM 1487 O O . ILE A 1 191 ? -7.047 -2.840 19.346 1.00 92.44 191 ILE A O 1
ATOM 1491 N N . GLU A 1 192 ? -6.211 -4.407 17.957 1.00 92.12 192 GLU A N 1
ATOM 1492 C CA . GLU A 1 192 ? -7.443 -5.196 17.828 1.00 92.12 192 GLU A CA 1
ATOM 1493 C C . GLU A 1 192 ? -7.874 -5.803 19.161 1.00 92.12 192 GLU A C 1
ATOM 1495 O O . GLU A 1 192 ? -9.054 -5.755 19.519 1.00 92.12 192 GLU A O 1
ATOM 1500 N N . GLN A 1 193 ? -6.921 -6.314 19.942 1.00 91.62 193 GLN A N 1
ATOM 1501 C CA . GLN A 1 193 ? -7.201 -6.879 21.256 1.00 91.62 193 GLN A CA 1
ATOM 1502 C C . GLN A 1 193 ? -7.735 -5.816 22.221 1.00 91.62 193 GLN A C 1
ATOM 1504 O O . GLN A 1 193 ? -8.774 -6.032 22.842 1.00 91.62 193 GLN A O 1
ATOM 1509 N N . LYS A 1 194 ? -7.106 -4.631 22.286 1.00 89.94 194 LYS A N 1
ATOM 1510 C CA . LYS A 1 194 ? -7.599 -3.505 23.104 1.00 89.94 194 LYS A CA 1
ATOM 1511 C C . LYS A 1 194 ? -9.035 -3.131 22.758 1.00 89.94 194 LYS A C 1
ATOM 1513 O O . LYS A 1 194 ? -9.823 -2.830 23.653 1.00 89.94 194 LYS A O 1
ATOM 1518 N N . LEU A 1 195 ? -9.375 -3.131 21.471 1.00 89.44 195 LEU A N 1
ATOM 1519 C CA . LEU A 1 195 ? -10.718 -2.787 21.024 1.00 89.44 195 LEU A CA 1
ATOM 1520 C C . LEU A 1 195 ? -11.722 -3.900 21.329 1.00 89.44 195 LEU A C 1
ATOM 1522 O O . LEU A 1 195 ? -12.821 -3.630 21.808 1.00 89.44 195 LEU A O 1
ATOM 1526 N N . THR A 1 196 ? -11.321 -5.150 21.128 1.00 88.56 196 THR A N 1
ATOM 1527 C CA . THR A 1 196 ? -12.127 -6.326 21.458 1.00 88.56 196 THR A CA 1
ATOM 1528 C C . THR A 1 196 ? -12.436 -6.378 22.952 1.00 88.56 196 THR A C 1
ATOM 1530 O O . THR A 1 196 ? -13.585 -6.580 23.341 1.00 88.56 196 THR A O 1
ATOM 1533 N N . ASP A 1 197 ? -11.441 -6.142 23.804 1.00 89.62 197 ASP A N 1
ATOM 1534 C CA . ASP A 1 197 ? -11.620 -6.135 25.254 1.00 89.62 197 ASP A CA 1
ATOM 1535 C C . ASP A 1 197 ? -12.447 -4.931 25.714 1.00 89.62 197 ASP A C 1
ATOM 1537 O O . ASP A 1 197 ? -13.317 -5.081 26.571 1.00 89.62 197 ASP A O 1
ATOM 1541 N N . PHE A 1 198 ? -12.286 -3.767 25.077 1.00 87.75 198 PHE A N 1
ATOM 1542 C CA . PHE A 1 198 ? -13.176 -2.625 25.293 1.00 87.75 198 PHE A CA 1
ATOM 1543 C C . PHE A 1 198 ? -14.638 -2.965 24.962 1.00 87.75 198 PHE A C 1
ATOM 1545 O O . PHE A 1 198 ? -15.535 -2.636 25.736 1.00 87.75 198 PHE A O 1
ATOM 1552 N N . ILE A 1 199 ? -14.891 -3.668 23.854 1.00 86.12 199 ILE A N 1
ATOM 1553 C CA . ILE A 1 199 ? -16.243 -4.092 23.457 1.00 86.12 199 ILE A CA 1
ATOM 1554 C C . ILE A 1 199 ? -16.813 -5.132 24.429 1.00 86.12 199 ILE A C 1
ATOM 1556 O O . ILE A 1 199 ? -18.000 -5.073 24.740 1.00 86.12 199 ILE A O 1
ATOM 1560 N N . LYS A 1 200 ? -15.992 -6.056 24.946 1.00 86.38 200 LYS A N 1
ATOM 1561 C CA . LYS A 1 200 ? -16.418 -7.022 25.978 1.00 86.38 200 LYS A CA 1
ATOM 1562 C C . LYS A 1 200 ? -16.783 -6.333 27.294 1.00 86.38 200 LYS A C 1
ATOM 1564 O O . LYS A 1 200 ? -17.740 -6.737 27.947 1.00 86.38 200 LYS A O 1
ATOM 1569 N N . LEU A 1 201 ? -16.015 -5.314 27.684 1.00 84.00 201 LEU A N 1
ATOM 1570 C CA . LEU A 1 201 ? -16.238 -4.531 28.903 1.00 84.00 201 LEU A CA 1
ATOM 1571 C C . LEU A 1 201 ? -17.395 -3.535 28.765 1.00 84.00 201 LEU A C 1
ATOM 1573 O O . LEU A 1 201 ? -17.937 -3.085 29.776 1.00 84.00 201 LEU A O 1
ATOM 1577 N N . ALA A 1 202 ? -17.785 -3.186 27.538 1.00 78.19 202 ALA A N 1
ATOM 1578 C CA . ALA A 1 202 ? -18.924 -2.323 27.285 1.00 78.19 202 ALA A CA 1
ATOM 1579 C C . ALA A 1 202 ? -20.221 -3.024 27.724 1.00 78.19 202 ALA A C 1
ATOM 1581 O O . ALA A 1 202 ? -20.778 -3.869 27.024 1.00 78.19 202 ALA A O 1
ATOM 1582 N N . GLN A 1 203 ? -20.712 -2.660 28.910 1.00 67.50 203 GLN A N 1
ATOM 1583 C CA . GLN A 1 203 ? -22.014 -3.101 29.393 1.00 67.50 203 GLN A CA 1
ATOM 1584 C C . GLN A 1 203 ? -23.140 -2.471 28.565 1.00 67.50 203 GLN A C 1
ATOM 1586 O O . GLN A 1 203 ? -23.136 -1.280 28.252 1.00 67.50 203 GLN A O 1
ATOM 1591 N N . TRP A 1 204 ? -24.144 -3.284 28.240 1.00 67.31 204 TRP A N 1
ATOM 1592 C CA . TRP A 1 204 ? -25.264 -2.909 27.370 1.00 67.31 204 TRP A CA 1
ATOM 1593 C C . TRP A 1 204 ? -26.491 -2.397 28.147 1.00 67.31 204 TRP A C 1
ATOM 1595 O O . TRP A 1 204 ? -27.612 -2.489 27.653 1.00 67.31 204 TRP A O 1
ATOM 1605 N N . SER A 1 205 ? -26.300 -1.892 29.371 1.00 59.16 205 SER A N 1
ATOM 1606 C CA . SER A 1 205 ? -27.373 -1.685 30.361 1.00 59.16 205 SER A CA 1
ATOM 1607 C C . SER A 1 205 ? -27.478 -0.263 30.928 1.00 59.16 205 SER A C 1
ATOM 1609 O O . SER A 1 205 ? -28.032 -0.074 32.011 1.00 59.16 205 SER A O 1
ATOM 1611 N N . ASP A 1 206 ? -26.969 0.751 30.227 1.00 63.69 206 ASP A N 1
ATOM 1612 C CA . ASP A 1 206 ? -27.063 2.143 30.684 1.00 63.69 206 ASP A CA 1
ATOM 1613 C C . ASP A 1 206 ? -28.529 2.630 30.623 1.00 63.69 206 ASP A C 1
ATOM 1615 O O . ASP A 1 206 ? -29.030 3.003 29.566 1.00 63.69 206 ASP A O 1
ATOM 1619 N N . ARG A 1 207 ? -29.243 2.611 31.763 1.00 63.97 207 ARG A N 1
ATOM 1620 C CA . ARG A 1 207 ? -30.664 3.027 31.875 1.00 63.97 207 ARG A CA 1
ATOM 1621 C C . ARG A 1 207 ? -30.852 4.551 31.949 1.00 63.97 207 ARG A C 1
ATOM 1623 O O . ARG A 1 207 ? -31.959 5.043 31.755 1.00 63.97 207 ARG A O 1
ATOM 1630 N N . ASN A 1 208 ? -29.786 5.302 32.234 1.00 78.25 208 ASN A N 1
ATOM 1631 C CA . ASN A 1 208 ? -29.802 6.763 32.354 1.00 78.25 208 ASN A CA 1
ATOM 1632 C C . ASN A 1 208 ? -29.279 7.434 31.072 1.00 78.25 208 ASN A C 1
ATOM 1634 O O . ASN A 1 208 ? -28.173 7.133 30.629 1.00 78.25 208 ASN A O 1
ATOM 1638 N N . TYR A 1 209 ? -30.013 8.411 30.532 1.00 79.19 209 TYR A N 1
ATOM 1639 C CA . TYR A 1 209 ? -29.630 9.139 29.315 1.00 79.19 209 TYR A CA 1
ATOM 1640 C C . TYR A 1 209 ? -28.239 9.789 29.403 1.00 79.19 209 TYR A C 1
ATOM 1642 O O . TYR A 1 209 ? -27.433 9.655 28.483 1.00 79.19 209 TYR A O 1
ATOM 1650 N N . ALA A 1 210 ? -27.920 10.449 30.522 1.00 82.00 210 ALA A N 1
ATOM 1651 C CA . ALA A 1 210 ? -26.609 11.080 30.697 1.00 82.00 210 ALA A CA 1
ATOM 1652 C C . ALA A 1 210 ? -25.465 10.046 30.708 1.00 82.00 210 ALA A C 1
ATOM 1654 O O . ALA A 1 210 ? -24.391 10.310 30.167 1.00 82.00 210 ALA A O 1
ATOM 1655 N N . ALA A 1 211 ? -25.721 8.851 31.257 1.00 81.44 211 ALA A N 1
ATOM 1656 C CA . ALA A 1 211 ? -24.773 7.742 31.221 1.00 81.44 211 ALA A CA 1
ATOM 1657 C C . ALA A 1 211 ? -24.592 7.216 29.790 1.00 81.44 211 ALA A C 1
ATOM 1659 O O . ALA A 1 211 ? -23.455 7.091 29.346 1.00 81.44 211 ALA A O 1
ATOM 1660 N N . ILE A 1 212 ? -25.683 7.018 29.033 1.00 79.75 212 ILE A N 1
ATOM 1661 C CA . ILE A 1 212 ? -25.627 6.611 27.616 1.00 79.75 212 ILE A CA 1
ATOM 1662 C C . ILE A 1 212 ? -24.767 7.591 26.812 1.00 79.75 212 ILE A C 1
ATOM 1664 O O . ILE A 1 212 ? -23.861 7.160 26.101 1.00 79.75 212 ILE A O 1
ATOM 1668 N N . LYS A 1 213 ? -25.004 8.901 26.954 1.00 84.50 213 LYS A N 1
ATOM 1669 C CA . LYS A 1 213 ? -24.243 9.933 26.236 1.00 84.50 213 LYS A CA 1
ATOM 1670 C C . LYS A 1 213 ? -22.742 9.838 26.527 1.00 84.50 213 LYS A C 1
ATOM 1672 O O . LYS A 1 213 ? -21.946 9.747 25.598 1.00 84.50 213 LYS A O 1
ATOM 1677 N N . GLN A 1 214 ? -22.357 9.793 27.802 1.00 85.94 214 GLN A N 1
ATOM 1678 C CA . GLN A 1 214 ? -20.947 9.700 28.188 1.00 85.94 214 GLN A CA 1
ATOM 1679 C C . GLN A 1 214 ? -20.302 8.389 27.703 1.00 85.94 214 GLN A C 1
ATOM 1681 O O . GLN A 1 214 ? -19.140 8.359 27.299 1.00 85.94 214 GLN A O 1
ATOM 1686 N N . SER A 1 215 ? -21.061 7.296 27.728 1.00 82.50 215 SER A N 1
ATOM 1687 C CA . SER A 1 215 ? -20.645 5.972 27.261 1.00 82.50 215 SER A CA 1
ATOM 1688 C C . SER A 1 215 ? -20.395 5.955 25.743 1.00 82.50 215 SER A C 1
ATOM 1690 O O . SER A 1 215 ? -19.409 5.370 25.284 1.00 82.50 215 SER A O 1
ATOM 1692 N N . ILE A 1 216 ? -21.236 6.649 24.964 1.00 84.25 216 ILE A N 1
ATOM 1693 C CA . ILE A 1 216 ? -21.058 6.857 23.517 1.00 84.25 216 ILE A CA 1
ATOM 1694 C C . ILE A 1 216 ? -19.800 7.686 23.249 1.00 84.25 216 ILE A C 1
ATOM 1696 O O . ILE A 1 216 ? -18.930 7.229 22.515 1.00 84.25 216 ILE A O 1
ATOM 1700 N N . GLU A 1 217 ? -19.650 8.844 23.898 1.00 88.31 217 GLU A N 1
ATOM 1701 C CA . GLU A 1 217 ? -18.486 9.724 23.712 1.00 88.31 217 GLU A CA 1
ATOM 1702 C C . G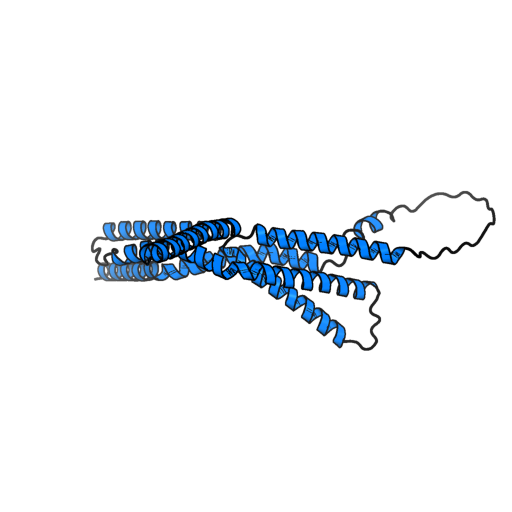LU A 1 217 ? -17.164 8.999 24.009 1.00 88.31 217 GLU A C 1
ATOM 1704 O O . GLU A 1 217 ? -16.202 9.102 23.245 1.00 88.31 217 GLU A O 1
ATOM 1709 N N . ARG A 1 218 ? -17.121 8.189 25.077 1.00 87.44 218 ARG A N 1
ATOM 1710 C CA . ARG A 1 218 ? -15.955 7.347 25.393 1.00 87.44 218 ARG A CA 1
ATOM 1711 C C . ARG A 1 218 ? -15.689 6.295 24.320 1.00 87.44 218 ARG A C 1
ATOM 1713 O O . ARG A 1 218 ? -14.534 6.080 23.960 1.00 87.44 218 ARG A O 1
ATOM 1720 N N . SER A 1 219 ? -16.739 5.652 23.811 1.00 87.31 219 SER A N 1
ATOM 1721 C CA . SER A 1 219 ? -16.626 4.646 22.748 1.00 87.31 219 SER A CA 1
ATOM 1722 C C . SER A 1 219 ? -16.080 5.264 21.460 1.00 87.31 219 SER A C 1
ATOM 1724 O O . SER A 1 219 ? -15.155 4.715 20.867 1.00 87.31 219 SER A O 1
ATOM 1726 N N . HIS A 1 220 ? -16.581 6.442 21.077 1.00 89.12 220 HIS A N 1
ATOM 1727 C CA . HIS A 1 220 ? -16.111 7.202 19.914 1.00 89.12 220 HIS A CA 1
ATOM 1728 C C . HIS A 1 220 ? -14.650 7.604 20.059 1.00 89.12 220 HIS A C 1
ATOM 1730 O O . HIS A 1 220 ? -13.854 7.383 19.149 1.00 89.12 220 HIS A O 1
ATOM 1736 N N . ALA A 1 221 ? -14.277 8.156 21.216 1.00 90.81 221 ALA A N 1
ATOM 1737 C CA . ALA A 1 221 ? -12.902 8.554 21.490 1.00 90.81 221 ALA A CA 1
ATOM 1738 C C . ALA A 1 221 ? -11.943 7.356 21.423 1.00 90.81 221 ALA A C 1
ATOM 1740 O O . ALA A 1 221 ? -10.878 7.455 20.812 1.00 90.81 221 ALA A O 1
ATOM 1741 N N . GLN A 1 222 ? -12.331 6.216 22.001 1.00 89.31 222 GLN A N 1
ATOM 1742 C CA . GLN A 1 222 ? -11.522 4.999 21.988 1.00 89.31 222 GLN A CA 1
ATOM 1743 C C . GLN A 1 222 ? -11.373 4.426 20.573 1.00 89.31 222 GLN A C 1
ATOM 1745 O O . GLN A 1 222 ? -10.257 4.149 20.137 1.00 89.31 222 GLN A O 1
ATOM 1750 N N . LEU A 1 223 ? -12.480 4.297 19.840 1.00 90.62 223 LEU A N 1
ATOM 1751 C CA . LEU A 1 223 ? -12.503 3.825 18.457 1.00 90.62 223 LEU A CA 1
ATOM 1752 C C . LEU A 1 223 ? -11.642 4.721 17.557 1.00 90.62 223 LEU A C 1
ATOM 1754 O O . LEU A 1 223 ? -10.776 4.226 16.839 1.00 90.62 223 LEU A O 1
ATOM 1758 N N . ASN A 1 224 ? -11.812 6.044 17.648 1.00 91.62 224 ASN A N 1
ATOM 1759 C CA . ASN A 1 224 ? -11.027 7.003 16.875 1.00 91.62 224 ASN A CA 1
ATOM 1760 C C . ASN A 1 224 ? -9.535 6.934 17.228 1.00 91.62 224 ASN A C 1
ATOM 1762 O O . ASN A 1 224 ? -8.683 7.014 16.343 1.00 91.62 224 ASN A O 1
ATOM 1766 N N . ARG A 1 225 ? -9.195 6.729 18.506 1.00 93.56 225 ARG A N 1
ATOM 1767 C CA . ARG A 1 225 ? -7.806 6.532 18.932 1.00 93.56 225 ARG A CA 1
ATOM 1768 C C . ARG A 1 225 ? -7.199 5.277 18.304 1.00 93.56 225 ARG A C 1
ATOM 1770 O O . ARG A 1 225 ? -6.103 5.366 17.759 1.00 93.56 225 ARG A O 1
ATOM 1777 N N . CYS A 1 226 ? -7.904 4.146 18.330 1.00 92.12 226 CYS A N 1
ATOM 1778 C CA . CYS A 1 226 ? -7.457 2.902 17.693 1.00 92.12 226 CYS A CA 1
ATOM 1779 C C . CYS A 1 226 ? -7.315 3.054 16.170 1.00 92.12 226 CYS A C 1
ATOM 1781 O O . CYS A 1 226 ? -6.289 2.676 15.612 1.00 92.12 226 CYS A O 1
ATOM 1783 N N . VAL A 1 227 ? -8.292 3.675 15.501 1.00 92.88 227 VAL A N 1
ATOM 1784 C CA . VAL A 1 227 ? -8.224 3.962 14.056 1.00 92.88 227 VAL A CA 1
ATOM 1785 C C . VAL A 1 227 ? -7.056 4.894 13.734 1.00 92.88 227 VAL A C 1
ATOM 1787 O O . VAL A 1 227 ? -6.366 4.692 12.741 1.00 92.88 227 VAL A O 1
ATOM 1790 N N . SER A 1 228 ? -6.796 5.900 14.569 1.00 93.81 228 SER A N 1
ATOM 1791 C CA . SER A 1 228 ? -5.662 6.812 14.380 1.00 93.81 228 SER A CA 1
ATOM 1792 C C . SER A 1 228 ? -4.326 6.090 14.548 1.00 93.81 228 SER A C 1
ATOM 1794 O O . SER A 1 228 ? -3.434 6.274 13.728 1.00 93.81 228 SER A O 1
ATOM 1796 N N . GLN A 1 229 ? -4.201 5.216 15.552 1.00 94.00 229 GLN A N 1
ATOM 1797 C CA . GLN A 1 229 ? -3.021 4.360 15.722 1.00 94.00 229 GLN A CA 1
ATOM 1798 C C . GLN A 1 229 ? -2.805 3.453 14.509 1.00 94.00 229 GLN A C 1
ATOM 1800 O O . GLN A 1 229 ? -1.683 3.334 14.027 1.00 94.00 229 GLN A O 1
ATOM 1805 N N . TYR A 1 230 ? -3.882 2.876 13.975 1.00 94.19 230 TYR A N 1
ATOM 1806 C CA . TYR A 1 230 ? -3.815 2.067 12.765 1.00 94.19 230 TYR A CA 1
ATOM 1807 C C . TYR A 1 230 ? -3.401 2.881 11.530 1.00 94.19 230 TYR A C 1
ATOM 1809 O O . TYR A 1 230 ? -2.567 2.438 10.751 1.00 94.19 230 TYR A O 1
ATOM 1817 N N . LYS A 1 231 ? -3.909 4.107 11.359 1.00 94.31 231 LYS A N 1
ATOM 1818 C CA . LYS A 1 231 ? -3.472 4.995 10.267 1.00 94.31 231 LYS A CA 1
ATOM 1819 C C . LYS A 1 231 ? -1.980 5.318 10.353 1.00 94.31 231 LYS A C 1
ATOM 1821 O O . LYS A 1 231 ? -1.291 5.212 9.347 1.00 94.31 231 LYS A O 1
ATOM 1826 N N . VAL A 1 232 ? -1.478 5.630 11.548 1.00 94.44 232 VAL A N 1
ATOM 1827 C CA . VAL A 1 232 ? -0.043 5.877 11.777 1.00 94.44 232 VAL A CA 1
ATOM 1828 C C . VAL A 1 232 ? 0.792 4.634 11.453 1.00 94.44 232 VAL A C 1
ATOM 1830 O O . VAL A 1 232 ? 1.837 4.741 10.812 1.00 94.44 232 VAL A O 1
ATOM 1833 N N . LEU A 1 233 ? 0.310 3.442 11.821 1.00 93.62 233 LEU A N 1
ATOM 1834 C CA . LEU A 1 233 ? 0.938 2.176 11.437 1.00 93.62 233 LEU A CA 1
ATOM 1835 C C . LEU A 1 233 ? 1.052 2.048 9.908 1.00 93.62 233 LEU A C 1
ATOM 1837 O O . LEU A 1 233 ? 2.121 1.743 9.386 1.00 93.62 233 LEU A O 1
ATOM 1841 N N . LEU A 1 234 ? -0.034 2.322 9.179 1.00 93.06 234 LEU A N 1
ATOM 1842 C CA . LEU A 1 234 ? -0.064 2.245 7.713 1.00 93.06 234 LEU A CA 1
ATOM 1843 C C . LEU A 1 234 ? 0.824 3.293 7.024 1.00 93.06 234 LEU A C 1
ATOM 1845 O O . LEU A 1 234 ? 1.287 3.061 5.904 1.00 93.06 234 LEU A O 1
ATOM 1849 N N . GLU A 1 235 ? 1.049 4.437 7.668 1.00 93.00 235 GLU A N 1
ATOM 1850 C CA . GLU A 1 235 ? 1.932 5.512 7.198 1.00 93.00 235 GLU A CA 1
ATOM 1851 C C . GLU A 1 235 ? 3.411 5.252 7.520 1.00 93.00 235 GLU A C 1
ATOM 1853 O O . GLU A 1 235 ? 4.287 5.911 6.961 1.00 93.00 235 GLU A O 1
ATOM 1858 N N . THR A 1 236 ? 3.713 4.265 8.366 1.00 93.88 236 THR A N 1
ATOM 1859 C CA . THR A 1 236 ? 5.093 3.919 8.718 1.00 93.88 236 THR A CA 1
ATOM 1860 C C . THR A 1 236 ? 5.845 3.388 7.485 1.00 93.88 236 THR A C 1
ATOM 1862 O O . THR A 1 236 ? 5.292 2.561 6.746 1.00 93.88 236 THR A O 1
ATOM 1865 N N . PRO A 1 237 ? 7.095 3.826 7.233 1.00 94.19 237 PRO A N 1
ATOM 1866 C CA . PRO A 1 237 ? 7.901 3.317 6.126 1.00 94.19 237 PRO A CA 1
ATOM 1867 C C . PRO A 1 237 ? 8.093 1.798 6.206 1.00 94.19 237 PRO A C 1
ATOM 1869 O O . PRO A 1 237 ? 8.444 1.263 7.261 1.00 94.19 237 PRO A O 1
ATOM 1872 N N . ALA A 1 238 ? 7.912 1.098 5.083 1.00 92.19 238 ALA A N 1
ATOM 1873 C CA . ALA A 1 238 ? 8.033 -0.360 5.035 1.00 92.19 238 ALA A CA 1
ATOM 1874 C C . ALA A 1 238 ? 9.442 -0.831 5.438 1.00 92.19 238 ALA A C 1
ATOM 1876 O O . ALA A 1 238 ? 9.583 -1.802 6.178 1.00 92.19 238 ALA A O 1
ATOM 1877 N N . ALA A 1 239 ? 10.481 -0.095 5.027 1.00 89.38 239 ALA A N 1
ATOM 1878 C CA . ALA A 1 239 ? 11.871 -0.385 5.377 1.00 89.38 239 ALA A CA 1
ATOM 1879 C C . ALA A 1 239 ? 12.116 -0.407 6.899 1.00 89.38 239 ALA A C 1
ATOM 1881 O O . ALA A 1 239 ? 12.859 -1.255 7.401 1.00 89.38 239 ALA A O 1
ATOM 1882 N N . SER A 1 240 ? 11.459 0.488 7.646 1.00 90.62 240 SER A N 1
ATOM 1883 C CA . SER A 1 240 ? 11.574 0.538 9.105 1.00 90.62 240 SER A CA 1
ATOM 1884 C C . SER A 1 240 ? 11.024 -0.735 9.747 1.00 90.62 240 SER A C 1
ATOM 1886 O O . SER A 1 240 ? 11.708 -1.334 10.570 1.00 90.62 240 SER A O 1
ATOM 1888 N N . LEU A 1 241 ? 9.845 -1.197 9.315 1.00 88.12 241 LEU A N 1
ATOM 1889 C CA . LEU A 1 241 ? 9.198 -2.404 9.848 1.00 88.12 241 LEU A CA 1
ATOM 1890 C C . LEU A 1 241 ? 9.966 -3.691 9.506 1.00 88.12 241 LEU A C 1
ATOM 1892 O O . LEU A 1 241 ? 10.087 -4.593 10.336 1.00 88.12 241 LEU A O 1
ATOM 1896 N N . LEU A 1 242 ? 10.526 -3.768 8.297 1.00 85.88 242 LEU A N 1
ATOM 1897 C CA . LEU A 1 242 ? 11.350 -4.902 7.863 1.00 85.88 242 LEU A CA 1
ATOM 1898 C C . LEU A 1 242 ? 12.646 -5.019 8.680 1.00 85.88 242 LEU A C 1
ATOM 1900 O O . LEU A 1 242 ? 13.065 -6.118 9.044 1.00 85.88 242 LEU A O 1
ATOM 1904 N N . THR A 1 243 ? 13.261 -3.887 9.031 1.00 84.25 243 THR A N 1
ATOM 1905 C CA . THR A 1 243 ? 14.483 -3.881 9.849 1.00 84.25 243 THR A CA 1
ATOM 1906 C C . THR A 1 243 ? 14.200 -4.334 11.284 1.00 84.25 243 THR A C 1
ATOM 1908 O O . THR A 1 243 ? 14.974 -5.115 11.837 1.00 84.25 243 THR A O 1
ATOM 1911 N N . SER A 1 244 ? 13.074 -3.908 11.873 1.00 74.06 244 SER A N 1
ATOM 1912 C CA . SER A 1 244 ? 12.669 -4.309 13.230 1.00 74.06 244 SER A CA 1
ATOM 1913 C C . SER A 1 244 ? 12.511 -5.825 13.355 1.00 74.06 244 SER A C 1
ATOM 1915 O O . SER A 1 244 ? 13.087 -6.440 14.247 1.00 74.06 244 SER A O 1
ATOM 1917 N N . THR A 1 245 ? 11.804 -6.441 12.406 1.00 65.38 245 THR A N 1
ATOM 1918 C CA . THR A 1 245 ? 11.578 -7.896 12.415 1.00 65.38 245 THR A CA 1
ATOM 1919 C C . THR A 1 245 ? 12.842 -8.702 12.146 1.00 65.38 245 THR A C 1
ATOM 1921 O O . THR A 1 245 ? 13.005 -9.784 12.700 1.00 65.38 245 THR A O 1
ATOM 1924 N N . THR A 1 246 ? 13.768 -8.179 11.339 1.00 60.53 246 THR A N 1
ATOM 1925 C CA . THR A 1 246 ? 15.049 -8.852 11.083 1.00 60.53 246 THR A CA 1
ATOM 1926 C C . THR A 1 246 ? 15.935 -8.862 12.330 1.00 60.53 246 THR A C 1
ATOM 1928 O O . THR A 1 246 ? 16.619 -9.853 12.574 1.00 60.53 246 THR A O 1
ATOM 1931 N N . GLY A 1 247 ? 15.912 -7.796 13.139 1.00 58.84 247 GLY A N 1
ATOM 1932 C CA . GLY A 1 247 ? 16.597 -7.763 14.436 1.00 58.84 247 GLY A CA 1
ATOM 1933 C C . GLY A 1 247 ? 16.057 -8.825 15.395 1.00 58.84 247 GLY A C 1
ATOM 1934 O O . GLY A 1 247 ? 16.821 -9.644 15.901 1.00 58.84 247 GLY A O 1
ATOM 1935 N N . GLU A 1 248 ? 14.734 -8.885 15.544 1.00 55.09 248 GLU A N 1
ATOM 1936 C CA . GLU A 1 248 ? 14.052 -9.847 16.420 1.00 55.09 248 GLU A CA 1
ATOM 1937 C C . GLU A 1 248 ? 14.212 -11.302 15.939 1.00 55.09 248 GLU A C 1
ATOM 1939 O O . GLU A 1 248 ? 14.465 -12.201 16.740 1.00 55.09 248 GLU A O 1
ATOM 1944 N N . ALA A 1 249 ? 14.140 -11.554 14.627 1.00 56.38 249 ALA A N 1
ATOM 1945 C CA . ALA A 1 249 ? 14.344 -12.885 14.051 1.00 56.38 249 ALA A CA 1
ATOM 1946 C C . ALA A 1 249 ? 15.800 -13.363 14.176 1.00 56.38 249 ALA A C 1
ATOM 1948 O O . ALA A 1 249 ? 16.052 -14.553 14.377 1.00 56.38 249 ALA A O 1
ATOM 1949 N N . ARG A 1 250 ? 16.770 -12.446 14.081 1.00 54.75 250 ARG A N 1
ATOM 1950 C CA . ARG A 1 250 ? 18.196 -12.760 14.234 1.00 54.75 250 ARG A CA 1
ATOM 1951 C C . ARG A 1 250 ? 18.561 -13.025 15.695 1.00 54.75 250 ARG A C 1
ATOM 1953 O O . ARG A 1 250 ? 19.344 -13.934 15.951 1.00 54.75 250 ARG A O 1
ATOM 1960 N N . GLU A 1 251 ? 17.958 -12.303 16.639 1.00 56.47 251 GLU A N 1
ATOM 1961 C CA . GLU A 1 251 ? 18.075 -12.591 18.075 1.00 56.47 251 GLU A CA 1
ATOM 1962 C C . GLU A 1 251 ? 17.396 -13.912 18.457 1.00 56.47 251 GLU A C 1
ATOM 1964 O O . GLU A 1 251 ? 17.977 -14.695 19.207 1.00 56.47 251 GLU A O 1
ATOM 1969 N N . ALA A 1 252 ? 16.220 -14.215 17.897 1.00 58.91 252 ALA A N 1
ATOM 1970 C CA . ALA A 1 252 ? 15.537 -15.491 18.118 1.00 58.91 252 ALA A CA 1
ATOM 1971 C C . ALA A 1 252 ? 16.331 -16.684 17.550 1.00 58.91 252 ALA A C 1
ATOM 1973 O O . ALA A 1 252 ? 16.512 -17.683 18.244 1.00 58.91 252 ALA A O 1
ATOM 1974 N N . SER A 1 253 ? 16.880 -16.557 16.336 1.00 59.81 253 SER A N 1
ATOM 1975 C CA . SER A 1 253 ? 17.775 -17.562 15.738 1.00 59.81 253 SER A CA 1
ATOM 1976 C C . SER A 1 253 ? 19.043 -17.757 16.570 1.00 59.81 253 SER A C 1
ATOM 1978 O O . SER A 1 253 ? 19.422 -18.891 16.845 1.00 59.81 253 SER A O 1
ATOM 1980 N N . ALA A 1 254 ? 19.681 -16.671 17.017 1.00 65.75 254 ALA A N 1
ATOM 1981 C CA . ALA A 1 254 ? 20.877 -16.751 17.853 1.00 65.75 254 ALA A CA 1
ATOM 1982 C C . ALA A 1 254 ? 20.586 -17.381 19.227 1.00 65.75 254 ALA A C 1
ATOM 1984 O O . ALA A 1 254 ? 21.409 -18.133 19.750 1.00 65.75 254 ALA A O 1
ATOM 1985 N N . ALA A 1 255 ? 19.411 -17.114 19.806 1.00 68.56 255 ALA A N 1
ATOM 1986 C CA . ALA A 1 255 ? 18.975 -17.719 21.059 1.00 68.56 255 ALA A CA 1
ATOM 1987 C C . ALA A 1 255 ? 18.679 -19.222 20.912 1.00 68.56 255 ALA A C 1
ATOM 1989 O O . ALA A 1 255 ? 19.035 -19.997 21.801 1.00 68.56 255 ALA A O 1
ATOM 1990 N N . ASP A 1 256 ? 18.076 -19.652 19.803 1.00 68.50 256 ASP A N 1
ATOM 1991 C CA . ASP A 1 256 ? 17.823 -21.070 19.524 1.00 68.50 256 ASP A CA 1
ATOM 1992 C C . ASP A 1 256 ? 19.109 -21.842 19.196 1.00 68.50 256 ASP A C 1
ATOM 1994 O O . ASP A 1 256 ? 19.285 -22.971 19.667 1.00 68.50 256 ASP A O 1
ATOM 1998 N N . ASP A 1 257 ? 20.055 -21.227 18.485 1.00 72.81 257 ASP A N 1
ATOM 1999 C CA . ASP A 1 257 ? 21.370 -21.819 18.223 1.00 72.81 257 ASP A CA 1
ATOM 2000 C C . ASP A 1 257 ? 22.207 -21.926 19.508 1.00 72.81 257 ASP A C 1
ATOM 2002 O O . ASP A 1 257 ? 22.831 -22.961 19.758 1.00 72.81 257 ASP A O 1
ATOM 2006 N N . ALA A 1 258 ? 22.145 -20.924 20.394 1.00 72.31 258 ALA A N 1
ATOM 2007 C CA . ALA A 1 258 ? 22.777 -20.984 21.714 1.00 72.31 258 ALA A CA 1
ATOM 2008 C C . ALA A 1 258 ? 22.155 -22.071 22.612 1.00 72.31 258 ALA A C 1
ATOM 2010 O O . ALA A 1 258 ? 22.873 -22.777 23.328 1.00 72.31 258 ALA A O 1
ATOM 2011 N N . ARG A 1 259 ? 20.829 -22.265 22.549 1.00 70.25 259 ARG A N 1
ATOM 2012 C CA . ARG A 1 259 ? 20.129 -23.344 23.272 1.00 70.25 259 ARG A CA 1
ATOM 2013 C C . ARG A 1 259 ? 20.514 -24.726 22.747 1.00 70.25 259 ARG A C 1
ATOM 2015 O O . ARG A 1 259 ? 20.742 -25.629 23.550 1.00 70.25 259 ARG A O 1
ATOM 2022 N N . ARG A 1 260 ? 20.643 -24.890 21.427 1.00 68.31 260 ARG A N 1
ATOM 2023 C CA . ARG A 1 260 ? 21.102 -26.142 20.796 1.00 68.31 260 ARG A CA 1
ATOM 2024 C C . ARG A 1 260 ? 22.554 -26.468 21.137 1.00 68.31 260 ARG A C 1
ATOM 2026 O O . ARG A 1 260 ? 22.839 -27.608 21.491 1.00 68.31 260 ARG A O 1
ATOM 2033 N N . ALA A 1 261 ? 23.446 -25.479 21.103 1.00 71.25 261 ALA A N 1
ATOM 2034 C CA . ALA A 1 261 ? 24.837 -25.649 21.524 1.00 71.25 261 ALA A CA 1
ATOM 2035 C C . ALA A 1 261 ? 24.948 -26.039 23.010 1.00 71.25 261 ALA A C 1
ATOM 2037 O O . ALA A 1 261 ? 25.717 -26.930 23.362 1.00 71.25 261 ALA A O 1
ATOM 2038 N N . SER A 1 262 ? 24.126 -25.437 23.876 1.00 72.25 262 SER A N 1
ATOM 2039 C CA . SER A 1 262 ? 24.106 -25.765 25.309 1.00 72.25 262 SER A CA 1
ATOM 2040 C C . SER A 1 262 ? 23.562 -27.171 25.593 1.00 72.25 262 SER A C 1
ATOM 2042 O O . SER A 1 262 ? 24.031 -27.831 26.513 1.00 72.25 262 SER A O 1
ATOM 2044 N N . ALA A 1 263 ? 22.601 -27.658 24.800 1.00 69.75 263 ALA A N 1
ATOM 2045 C CA . ALA A 1 263 ? 22.055 -29.010 24.949 1.00 69.75 263 ALA A CA 1
ATOM 2046 C C . ALA A 1 263 ? 23.052 -30.112 24.541 1.00 69.75 263 ALA A C 1
ATOM 2048 O O . ALA A 1 263 ? 23.035 -31.202 25.114 1.00 69.75 263 ALA A O 1
ATOM 2049 N N . LEU A 1 264 ? 23.938 -29.823 23.583 1.00 66.81 264 LEU A N 1
ATOM 2050 C CA . LEU A 1 264 ? 24.987 -30.749 23.149 1.00 66.81 264 LEU A CA 1
ATOM 2051 C C . LEU A 1 264 ? 26.126 -30.865 24.176 1.00 66.81 264 LEU A C 1
ATOM 2053 O O . LEU A 1 264 ? 26.646 -31.954 24.362 1.00 66.81 264 LEU A O 1
ATOM 2057 N N . LEU A 1 265 ? 26.454 -29.787 24.900 1.00 63.38 265 LEU A N 1
ATOM 2058 C CA . LEU A 1 265 ? 27.500 -29.784 25.938 1.00 63.38 265 LEU A CA 1
ATOM 2059 C C . LEU A 1 265 ? 27.094 -30.452 27.264 1.00 63.38 265 LEU A C 1
ATOM 2061 O O . LEU A 1 265 ? 27.951 -30.704 28.100 1.00 63.38 265 LEU A O 1
ATOM 2065 N N . VAL A 1 266 ? 25.802 -30.708 27.482 1.00 62.97 266 VAL A N 1
ATOM 2066 C CA . VAL A 1 266 ? 25.285 -31.407 28.678 1.00 62.97 266 VAL A CA 1
ATOM 2067 C C . VAL A 1 266 ? 25.154 -32.922 28.437 1.00 62.97 266 VAL A C 1
ATOM 2069 O O . VAL A 1 266 ? 24.831 -33.669 29.357 1.00 62.97 266 VAL A O 1
ATOM 2072 N N . SER A 1 267 ? 25.400 -33.381 27.204 1.00 53.00 267 SER A N 1
ATOM 2073 C CA . SER A 1 267 ? 25.259 -34.787 26.795 1.00 53.00 267 SER A CA 1
ATOM 2074 C C . SER A 1 267 ? 26.594 -35.543 26.640 1.00 53.00 267 SER A C 1
ATOM 2076 O O . SER A 1 267 ? 26.553 -36.710 26.254 1.00 53.00 267 SER A O 1
ATOM 2078 N N . ASP A 1 268 ? 27.730 -34.905 26.953 1.00 42.19 268 ASP A N 1
ATOM 2079 C CA . ASP A 1 268 ? 29.078 -35.502 27.094 1.00 42.19 268 ASP A CA 1
ATOM 2080 C C . ASP A 1 268 ? 29.505 -35.491 28.575 1.00 42.19 268 ASP A C 1
ATOM 2082 O O . ASP A 1 268 ? 30.152 -36.468 29.021 1.00 42.19 268 ASP A O 1
#

Sequence (268 aa):
EQLDALGALVLRWRKMELHAWSRLFECAAAQAREKALGRVWVLLFRVVHSSKLPGDANRQGSSSAESVDAGAEGADKGEQESAPLDAPQDEAQERAEHLRDFFSVVEQLMLNSTAGAYESHLQLLTTFATQLRVEEELTSADLPGGEVGVDGEERRKRRQGYANIMHHLAGYYRQFRPQLETAVAAQLGPIEQKLTDFIKLAQWSDRNYAAIKQSIERSHAQLNRCVSQYKVLLETPAASLLTSTTGEAREASAADDARRASALLVSD